Protein AF-A0A453A6F3-F1 (afdb_monomer)

Solvent-accessible surface area (backbone atoms only — not comparable to full-atom values): 16707 Å² total; per-residue (Å²): 119,45,80,56,95,78,87,83,85,77,89,56,83,63,91,81,77,58,88,69,75,58,81,85,90,82,91,75,74,65,61,78,58,48,78,70,46,91,83,62,90,59,66,50,74,50,76,42,84,66,77,88,89,64,82,94,79,81,80,92,82,70,76,96,79,74,80,87,48,68,83,71,55,53,42,74,30,30,36,29,62,48,52,47,68,63,54,39,65,71,40,74,83,52,80,40,59,84,44,37,70,45,82,44,77,47,80,27,62,30,34,59,31,31,34,44,60,43,80,49,101,88,45,53,31,43,35,78,42,76,65,96,78,68,95,62,74,63,48,82,45,80,42,82,44,81,45,58,44,51,39,18,74,55,54,79,70,39,90,26,76,79,70,72,81,90,81,68,59,80,90,48,43,74,59,47,56,35,34,27,65,34,27,35,37,38,36,38,49,82,49,102,89,43,69,52,74,50,74,34,56,55,23,28,37,88,87,78,66,51,69,26,69,14,69,53,24,33,50,53,47,46,67,72,74,45,70,67,46,41,79,48,82,44,80,63,96,61,40,37,35,39,41,38,34,72,58,80,69,88,83,75,83,77,76,81,80,79,78,81,82,80,92,129

Sequence (264 aa):
MYRFSRACVLTSFCESGDSGHTEATFTIPNMKSLSISQVRSLDIILISRGQGGQNLSENCSENHAEYSSPQKLGGQCFWGKIPIDSLGSSLDCVTLSLGRTVELTSEISMNPGFIEPSLLEHDSCLTFCSLKANATGSYKLKASIDVQEAGARDMRLSPYNIYSYDDVPQSLLPKIIRLRTGNVLFNYKYYKNLYKSEVTEDFTCSFCLVPCGSFKGLECHLTSSHDLFRYEFWVSKEYQAVNVSLKIDTRREELPTVAGNDPG

Radius of gyration: 25.08 Å; Cα contacts (8 Å, |Δi|>4): 381; chains: 1; bounding box: 64×72×68 Å

Secondary structure (DSSP, 8-state):
-EE-S---------TT--S-----------HHHHTT-TT---EEEEEE-S-TT----S---S-TTS---GGGG-EEEEEEEEEHHHHHHHHTTS--TTT-EEEEEEEEEEEEEEEEEEEETTEEEEEEE----S----EEEEEEEEEE-TTHHHHHT-TTTT--GGG--TTTHHHHHHHSTT-EEEEEEEETTEEEEEEESTTB-TTT--B-SSHHHHHHHHHHH-TTEEEEEEE-SS-EEEEEEE---TT-------------

pLDDT: mean 70.98, std 17.44, range [30.3, 94.5]

Structure (mmCIF, N/CA/C/O backbone):
data_AF-A0A453A6F3-F1
#
_entry.id   AF-A0A453A6F3-F1
#
loop_
_atom_site.group_PDB
_atom_site.id
_atom_site.type_symbol
_atom_site.label_atom_id
_atom_site.label_alt_id
_atom_site.label_comp_id
_atom_site.label_asym_id
_atom_site.label_entity_id
_atom_site.label_seq_id
_atom_site.pdbx_PDB_ins_code
_atom_site.Cartn_x
_atom_site.Cartn_y
_atom_site.Cartn_z
_atom_site.occupancy
_atom_site.B_iso_or_equiv
_atom_site.auth_seq_id
_atom_site.auth_comp_id
_atom_site.auth_asym_id
_atom_site.auth_atom_id
_atom_site.pdbx_PDB_model_num
ATOM 1 N N . MET A 1 1 ? 8.470 -17.186 -16.906 1.00 76.50 1 MET A N 1
ATOM 2 C CA . MET A 1 1 ? 7.067 -16.729 -16.869 1.00 76.50 1 MET A CA 1
ATOM 3 C C . MET A 1 1 ? 6.863 -15.968 -15.571 1.00 76.50 1 MET A C 1
ATOM 5 O O . MET A 1 1 ? 7.276 -16.467 -14.532 1.00 76.50 1 MET A O 1
ATOM 9 N N . TYR A 1 2 ? 6.283 -14.776 -15.642 1.00 80.56 2 TYR A N 1
ATOM 10 C CA . TYR A 1 2 ? 5.997 -13.901 -14.509 1.00 80.56 2 TYR A CA 1
ATOM 11 C C . TYR A 1 2 ? 4.494 -13.697 -14.399 1.00 80.56 2 TYR A C 1
ATOM 13 O O . TYR A 1 2 ? 3.856 -13.331 -15.382 1.00 80.56 2 TYR A O 1
ATOM 21 N N . ARG A 1 3 ? 3.937 -13.906 -13.209 1.00 80.94 3 ARG A N 1
ATOM 22 C CA . ARG A 1 3 ? 2.544 -13.576 -12.901 1.00 80.94 3 ARG A CA 1
ATOM 23 C C . ARG A 1 3 ? 2.504 -12.179 -12.300 1.00 80.94 3 ARG A C 1
ATOM 25 O O . ARG A 1 3 ? 3.274 -11.901 -11.384 1.00 80.94 3 ARG A O 1
ATOM 32 N N . PHE A 1 4 ? 1.615 -11.320 -12.786 1.00 77.75 4 PHE A N 1
ATOM 33 C CA . PHE A 1 4 ? 1.480 -9.959 -12.271 1.00 77.75 4 PHE A CA 1
ATOM 34 C C . PHE A 1 4 ? 0.049 -9.671 -11.820 1.00 77.75 4 PHE A C 1
ATOM 36 O O . PHE A 1 4 ? -0.918 -10.141 -12.413 1.00 77.75 4 PHE A O 1
ATOM 43 N N . SER A 1 5 ? -0.077 -8.886 -10.751 1.00 72.75 5 SER A N 1
ATOM 44 C CA . SER A 1 5 ? -1.364 -8.442 -10.202 1.00 72.75 5 SER A CA 1
ATOM 45 C C . SER A 1 5 ? -1.672 -6.978 -10.516 1.00 72.75 5 SER A C 1
ATOM 47 O O . SER A 1 5 ? -2.828 -6.567 -10.465 1.00 72.75 5 SER A O 1
ATOM 49 N N . ARG A 1 6 ? -0.644 -6.177 -10.824 1.00 75.62 6 ARG A N 1
ATOM 50 C CA . ARG A 1 6 ? -0.750 -4.745 -11.120 1.00 75.62 6 ARG A CA 1
ATOM 51 C C . ARG A 1 6 ? 0.211 -4.373 -12.241 1.00 75.62 6 ARG A C 1
ATOM 53 O O . ARG A 1 6 ? 1.314 -4.905 -12.307 1.00 75.62 6 ARG A O 1
ATOM 60 N N . ALA A 1 7 ? -0.212 -3.446 -13.091 1.00 79.12 7 ALA A N 1
ATOM 61 C CA . ALA A 1 7 ? 0.601 -2.855 -14.144 1.00 79.12 7 ALA A CA 1
ATOM 62 C C . ALA A 1 7 ? 0.321 -1.349 -14.200 1.00 79.12 7 ALA A C 1
ATOM 64 O O . ALA A 1 7 ? -0.802 -0.916 -13.942 1.00 79.12 7 ALA A O 1
ATOM 65 N N . CYS A 1 8 ? 1.343 -0.563 -14.523 1.00 80.00 8 CYS A N 1
ATOM 66 C CA . CYS A 1 8 ? 1.255 0.883 -14.698 1.00 80.00 8 CYS A CA 1
ATOM 67 C C . CYS A 1 8 ? 2.012 1.261 -15.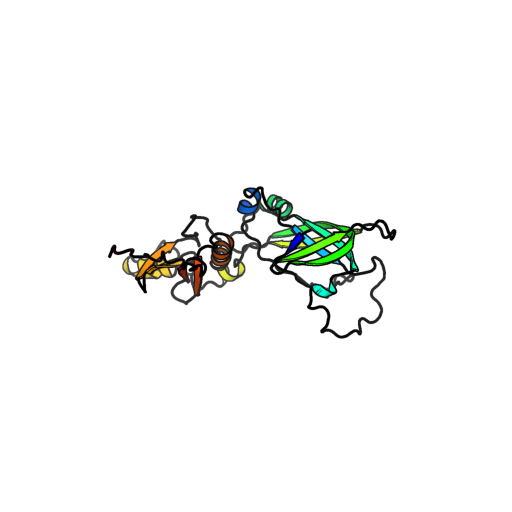976 1.00 80.00 8 CYS A C 1
ATOM 69 O O . CYS A 1 8 ? 3.010 0.619 -16.308 1.00 80.00 8 CYS A O 1
ATOM 71 N N . VAL A 1 9 ? 1.529 2.272 -16.696 1.00 78.94 9 VAL A N 1
ATOM 72 C CA . VAL A 1 9 ? 2.174 2.793 -17.906 1.00 78.94 9 VAL A CA 1
ATOM 73 C C . VAL A 1 9 ? 2.753 4.161 -17.580 1.00 78.94 9 VAL A C 1
ATOM 75 O O . VAL A 1 9 ? 2.013 5.072 -17.213 1.00 78.94 9 VAL A O 1
ATOM 78 N N . LEU A 1 10 ? 4.069 4.301 -17.734 1.00 75.56 10 LEU A N 1
ATOM 79 C CA . LEU A 1 10 ? 4.758 5.582 -17.618 1.00 75.56 10 LEU A CA 1
ATOM 80 C C . LEU A 1 10 ? 4.821 6.224 -19.011 1.00 75.56 10 LEU A C 1
ATOM 82 O O . LEU A 1 10 ? 5.310 5.589 -19.943 1.00 75.56 10 LEU A O 1
ATOM 86 N N . THR A 1 11 ? 4.283 7.436 -19.175 1.00 64.12 11 THR A N 1
ATOM 87 C CA . THR A 1 11 ? 4.087 8.063 -20.501 1.00 64.12 11 THR A CA 1
ATOM 88 C C . THR A 1 11 ? 5.041 9.219 -20.805 1.00 64.12 11 THR A C 1
ATOM 90 O O . THR A 1 11 ? 5.171 9.574 -21.973 1.00 64.12 11 THR A O 1
ATOM 93 N N . SER A 1 12 ? 5.757 9.768 -19.816 1.00 57.94 12 SER A N 1
ATOM 94 C CA . SER A 1 12 ? 6.842 10.731 -20.046 1.00 57.94 12 SER A CA 1
ATOM 95 C C . SER A 1 12 ? 8.196 10.166 -19.607 1.00 57.94 12 SER A C 1
ATOM 97 O O . SER A 1 12 ? 8.341 9.599 -18.523 1.00 57.94 12 SER A O 1
ATOM 99 N N . PHE A 1 13 ? 9.205 10.348 -20.458 1.00 54.03 13 PHE A N 1
ATOM 100 C CA . PHE A 1 13 ? 10.616 10.210 -20.115 1.00 54.03 13 PHE A CA 1
ATOM 101 C C . PHE A 1 13 ? 11.292 11.513 -20.543 1.00 54.03 13 PHE A C 1
ATOM 103 O O . PHE A 1 13 ? 11.328 11.824 -21.731 1.00 54.03 13 PHE A O 1
ATOM 110 N N . CYS A 1 14 ? 11.736 12.320 -19.581 1.00 48.22 14 CYS A N 1
ATOM 111 C CA . CYS A 1 14 ? 12.349 13.616 -19.855 1.00 48.22 14 CYS A CA 1
ATOM 112 C C . CYS A 1 14 ? 13.871 13.488 -19.723 1.00 48.22 14 CYS A C 1
ATOM 114 O O . CYS A 1 14 ? 14.382 13.318 -18.617 1.00 48.22 14 CYS A O 1
ATOM 116 N N . GLU A 1 15 ? 14.605 13.562 -20.836 1.00 45.16 15 GLU A N 1
ATOM 117 C CA . GLU A 1 15 ? 16.079 13.587 -20.820 1.00 45.16 15 GLU A CA 1
ATOM 118 C C . GLU A 1 15 ? 16.637 14.923 -20.297 1.00 45.16 15 GLU A C 1
ATOM 120 O O . GLU A 1 15 ? 17.783 14.983 -19.857 1.00 45.16 15 GLU A O 1
ATOM 125 N N . SER A 1 16 ? 15.834 15.995 -20.295 1.00 45.66 16 SER A N 1
ATOM 126 C CA . SER A 1 16 ? 16.286 17.356 -19.978 1.00 45.66 16 SER A CA 1
ATOM 127 C C . SER A 1 16 ? 16.246 17.727 -18.492 1.00 45.66 16 SER A C 1
ATOM 129 O O . SER A 1 16 ? 16.405 18.898 -18.158 1.00 45.66 16 SER A O 1
ATOM 131 N N . GLY A 1 17 ? 16.036 16.766 -17.586 1.00 43.44 17 GLY A N 1
ATOM 132 C CA . GLY A 1 17 ? 16.015 17.024 -16.139 1.00 43.44 17 GLY A CA 1
ATOM 133 C C . GLY A 1 17 ? 14.876 17.937 -15.667 1.00 43.44 17 GLY A C 1
ATOM 134 O O . GLY A 1 17 ? 14.889 18.360 -14.513 1.00 43.44 17 GLY A O 1
ATOM 135 N N . ASP A 1 18 ? 13.901 18.238 -16.531 1.00 42.84 18 ASP A N 1
ATOM 136 C CA . ASP A 1 18 ? 12.722 19.006 -16.146 1.00 42.84 18 ASP A CA 1
ATOM 137 C C . ASP A 1 18 ? 11.693 18.089 -15.468 1.00 42.84 18 ASP A C 1
ATOM 139 O O . ASP A 1 18 ? 11.440 16.965 -15.911 1.00 42.84 18 ASP A O 1
ATOM 143 N N . SER A 1 19 ? 11.131 18.585 -14.368 1.00 44.25 19 SER A N 1
ATOM 144 C CA . SER A 1 19 ? 10.423 17.870 -13.289 1.00 44.25 19 SER A CA 1
ATOM 145 C C . SER A 1 19 ? 9.048 17.284 -13.649 1.00 44.25 19 SER A C 1
ATOM 147 O O . SER A 1 19 ? 8.196 17.076 -12.784 1.00 44.25 19 SER A O 1
ATOM 149 N N . GLY A 1 20 ? 8.817 16.960 -14.921 1.00 51.81 20 GLY A N 1
ATOM 150 C CA . GLY A 1 20 ? 7.671 16.171 -15.370 1.00 51.81 20 GLY A CA 1
ATOM 151 C C . GLY A 1 20 ? 7.841 14.693 -15.016 1.00 51.81 20 GLY A C 1
ATOM 152 O O . GLY A 1 20 ? 7.883 13.850 -15.913 1.00 51.81 20 GLY A O 1
ATOM 153 N N . HIS A 1 21 ? 8.015 14.372 -13.732 1.00 55.50 21 HIS A N 1
ATOM 154 C CA . HIS A 1 21 ? 8.193 13.003 -13.260 1.00 55.50 21 HIS A CA 1
ATOM 155 C C . HIS A 1 21 ? 6.895 12.218 -13.483 1.00 55.50 21 HIS A C 1
ATOM 157 O O . HIS A 1 21 ? 5.900 12.458 -12.801 1.00 55.50 21 HIS A O 1
ATOM 163 N N . THR A 1 22 ? 6.886 11.265 -14.422 1.00 66.88 22 THR A N 1
ATOM 164 C CA . THR A 1 22 ? 5.871 10.209 -14.354 1.00 66.88 22 THR A CA 1
ATOM 165 C C . THR A 1 22 ? 6.307 9.225 -13.272 1.00 66.88 22 THR A C 1
ATOM 167 O O . THR A 1 22 ? 7.335 8.564 -13.413 1.00 66.88 22 THR A O 1
ATOM 170 N N . GLU A 1 23 ? 5.537 9.131 -12.192 1.00 79.75 23 GLU A N 1
ATOM 171 C CA . GLU A 1 23 ? 5.754 8.176 -11.104 1.00 79.75 23 GLU A CA 1
ATOM 172 C C . GLU A 1 23 ? 4.774 6.997 -11.189 1.00 79.75 23 GLU A C 1
ATOM 174 O O . GLU A 1 23 ? 3.657 7.124 -11.695 1.00 79.75 23 GLU A O 1
ATOM 179 N N . ALA A 1 24 ? 5.188 5.835 -10.680 1.00 84.56 24 ALA A N 1
ATOM 180 C CA . ALA A 1 24 ? 4.307 4.692 -10.466 1.00 84.56 24 ALA A CA 1
ATOM 181 C C . ALA A 1 24 ? 4.347 4.286 -8.995 1.00 84.56 24 ALA A C 1
ATOM 183 O O . ALA A 1 24 ? 5.409 3.990 -8.448 1.00 84.56 24 ALA A O 1
ATOM 184 N N . THR A 1 25 ? 3.169 4.212 -8.380 1.00 85.06 25 THR A N 1
ATOM 185 C CA . THR A 1 25 ? 3.028 3.910 -6.954 1.00 85.06 25 THR A CA 1
ATOM 186 C C . THR A 1 25 ? 2.491 2.500 -6.757 1.00 85.06 25 THR A C 1
ATOM 188 O O . THR A 1 25 ? 1.419 2.143 -7.253 1.00 85.06 25 THR A O 1
ATOM 191 N N . PHE A 1 26 ? 3.219 1.698 -5.981 1.00 85.06 26 PHE A N 1
ATOM 192 C CA . PHE A 1 26 ? 2.838 0.333 -5.636 1.00 85.06 26 PHE A CA 1
ATOM 193 C C . PHE A 1 26 ? 2.715 0.180 -4.122 1.00 85.06 26 PHE A C 1
ATOM 195 O O . PHE A 1 26 ? 3.531 0.689 -3.361 1.00 85.06 26 PHE A O 1
ATOM 202 N N . THR A 1 27 ? 1.703 -0.565 -3.682 1.00 82.69 27 THR A N 1
ATOM 203 C CA . THR A 1 27 ? 1.585 -1.003 -2.289 1.00 82.69 27 THR A CA 1
ATOM 204 C C . THR A 1 27 ? 2.065 -2.440 -2.208 1.00 82.69 27 THR A C 1
ATOM 206 O O . THR A 1 27 ? 1.482 -3.319 -2.845 1.00 82.69 27 THR A O 1
ATOM 209 N N . ILE A 1 28 ? 3.128 -2.664 -1.444 1.00 78.69 28 ILE A N 1
ATOM 210 C CA . ILE A 1 28 ? 3.763 -3.971 -1.292 1.00 78.69 28 ILE A CA 1
ATOM 211 C C . ILE A 1 28 ? 3.419 -4.513 0.105 1.00 78.69 28 ILE A C 1
ATOM 213 O O . ILE A 1 28 ? 3.407 -3.731 1.060 1.00 78.69 28 ILE A O 1
ATOM 217 N N . PRO A 1 29 ? 3.112 -5.818 0.251 1.00 71.88 29 PRO A N 1
ATOM 218 C CA . PRO A 1 29 ? 2.941 -6.446 1.560 1.00 71.88 29 PRO A CA 1
ATOM 219 C C . PRO A 1 29 ? 4.186 -6.290 2.442 1.00 71.88 29 PRO A C 1
ATOM 221 O O . PRO A 1 29 ? 5.264 -5.942 1.963 1.00 71.88 29 PRO A O 1
ATOM 224 N N . ASN A 1 30 ? 4.057 -6.588 3.737 1.00 69.88 30 ASN A N 1
ATOM 225 C CA . ASN A 1 30 ? 5.162 -6.443 4.685 1.00 69.88 30 ASN A CA 1
ATOM 226 C C . ASN A 1 30 ? 6.416 -7.197 4.198 1.00 69.88 30 ASN A C 1
ATOM 228 O O . ASN A 1 30 ? 6.424 -8.427 4.154 1.00 69.88 30 ASN A O 1
ATOM 232 N N . MET A 1 31 ? 7.489 -6.464 3.890 1.00 68.38 31 MET A N 1
ATOM 233 C CA . MET A 1 31 ? 8.720 -7.019 3.316 1.00 68.38 31 MET A CA 1
ATOM 234 C C . MET A 1 31 ? 9.371 -8.082 4.214 1.00 68.38 31 MET A C 1
ATOM 236 O O . MET A 1 31 ? 9.938 -9.045 3.710 1.00 68.38 31 MET A O 1
ATOM 240 N N . LYS A 1 32 ? 9.194 -7.991 5.541 1.00 64.94 32 LYS A N 1
ATOM 241 C CA . LYS A 1 32 ? 9.679 -9.000 6.500 1.00 64.94 32 LYS A CA 1
ATOM 242 C C . LYS A 1 32 ? 8.907 -10.318 6.433 1.00 64.94 32 LYS A C 1
ATOM 244 O O . LYS A 1 32 ? 9.434 -11.353 6.811 1.00 64.94 32 LYS A O 1
ATOM 249 N N . SER A 1 33 ? 7.656 -10.290 5.973 1.00 60.97 33 SER A N 1
ATOM 250 C CA . SER A 1 33 ? 6.875 -11.514 5.740 1.00 60.97 33 SER A CA 1
ATOM 251 C C . SER A 1 33 ? 7.249 -12.199 4.423 1.00 60.97 33 SER A C 1
ATOM 253 O O . SER A 1 33 ? 7.131 -13.419 4.318 1.00 60.97 33 SER A O 1
ATOM 255 N N . LEU A 1 34 ? 7.758 -11.436 3.446 1.00 57.12 34 LEU A N 1
ATOM 256 C CA . LEU A 1 34 ? 8.171 -11.962 2.143 1.00 57.12 34 LEU A CA 1
ATOM 257 C C . LEU A 1 34 ? 9.428 -12.834 2.257 1.00 57.12 34 LEU A C 1
ATOM 259 O O . LEU A 1 34 ? 9.465 -13.909 1.662 1.00 57.12 34 LEU A O 1
ATOM 263 N N . SER A 1 35 ? 10.394 -12.444 3.097 1.00 53.84 35 SER A N 1
ATOM 264 C CA . SER A 1 35 ? 11.625 -13.215 3.337 1.00 53.84 35 SER A CA 1
ATOM 265 C C . SER A 1 35 ? 11.391 -14.570 4.021 1.00 53.84 35 SER A C 1
ATOM 267 O O . SER A 1 35 ? 12.217 -15.473 3.899 1.00 53.84 35 SER A O 1
ATOM 269 N N . ILE A 1 36 ? 10.257 -14.740 4.711 1.00 52.31 36 ILE A N 1
ATOM 270 C CA . ILE A 1 36 ? 9.879 -15.986 5.398 1.00 52.31 36 ILE A CA 1
ATOM 271 C C . ILE A 1 36 ? 9.174 -16.954 4.432 1.00 52.31 36 ILE A C 1
ATOM 273 O O . ILE A 1 36 ? 9.285 -18.173 4.574 1.00 52.31 36 ILE A O 1
ATOM 277 N N . SER A 1 37 ? 8.471 -16.440 3.416 1.00 52.72 37 SER A N 1
ATOM 278 C CA . SER A 1 37 ? 7.803 -17.282 2.424 1.00 52.72 37 SER A CA 1
ATOM 279 C C . SER A 1 37 ? 8.793 -17.713 1.333 1.00 52.72 37 SER A C 1
ATOM 281 O O . SER A 1 37 ? 8.983 -17.042 0.326 1.00 52.72 37 SER A O 1
ATOM 283 N N . GLN A 1 38 ? 9.414 -18.880 1.505 1.00 49.56 38 GLN A N 1
ATOM 284 C CA . GLN A 1 38 ? 10.392 -19.479 0.575 1.00 49.56 38 GLN A CA 1
ATOM 285 C C . GLN A 1 38 ? 9.886 -19.728 -0.867 1.00 49.56 38 GLN A C 1
ATOM 287 O O . GLN A 1 38 ? 10.618 -20.265 -1.694 1.00 49.56 38 GLN A O 1
ATOM 292 N N . VAL A 1 39 ? 8.631 -19.394 -1.180 1.00 49.78 39 VAL A N 1
ATOM 293 C CA . VAL A 1 39 ? 7.913 -19.922 -2.348 1.00 49.78 39 VAL A CA 1
ATOM 294 C C . VAL A 1 39 ? 7.721 -18.881 -3.459 1.00 49.78 39 VAL A C 1
ATOM 296 O O . VAL A 1 39 ? 7.501 -19.275 -4.604 1.00 49.78 39 VAL A O 1
ATOM 299 N N . ARG A 1 40 ? 7.814 -17.565 -3.191 1.00 60.59 40 ARG A N 1
ATOM 300 C CA . ARG A 1 40 ? 7.599 -16.523 -4.221 1.00 60.59 40 ARG A CA 1
ATOM 301 C C . ARG A 1 40 ? 8.423 -15.257 -3.967 1.00 60.59 40 ARG A C 1
ATOM 303 O O . ARG A 1 40 ? 8.084 -14.476 -3.087 1.00 60.59 40 ARG A O 1
ATOM 310 N N . SER A 1 41 ? 9.449 -15.028 -4.788 1.00 71.44 41 SER A N 1
ATOM 311 C CA . SER A 1 41 ? 10.136 -13.730 -4.853 1.00 71.44 41 SER A CA 1
ATOM 312 C C . SER A 1 41 ? 9.257 -12.722 -5.604 1.00 71.44 41 SER A C 1
ATOM 314 O O . SER A 1 41 ? 8.666 -13.056 -6.637 1.00 71.44 41 SER A O 1
ATOM 316 N N . LEU A 1 42 ? 9.124 -11.516 -5.049 1.00 83.69 42 LEU A N 1
ATOM 317 C CA . LEU A 1 42 ? 8.376 -10.412 -5.644 1.00 83.69 42 LEU A CA 1
ATOM 318 C C . LEU A 1 42 ? 9.369 -9.480 -6.353 1.00 83.69 42 LEU A C 1
ATOM 320 O O . LEU A 1 42 ? 10.316 -8.996 -5.737 1.00 83.69 42 LEU A O 1
ATOM 324 N N . ASP A 1 43 ? 9.134 -9.207 -7.634 1.00 87.38 43 ASP A N 1
ATOM 325 C CA . ASP A 1 43 ? 9.971 -8.334 -8.461 1.00 87.38 43 ASP A CA 1
ATOM 326 C C . ASP A 1 43 ? 9.109 -7.208 -9.055 1.00 87.38 43 ASP A C 1
ATOM 328 O O . ASP A 1 43 ? 7.989 -7.452 -9.513 1.00 87.38 43 ASP A O 1
ATOM 332 N N . ILE A 1 44 ? 9.645 -5.987 -9.123 1.00 89.56 44 ILE A N 1
ATOM 333 C CA . ILE A 1 44 ? 9.118 -4.950 -10.023 1.00 89.56 44 ILE A CA 1
ATOM 334 C C . ILE A 1 44 ? 9.809 -5.131 -11.371 1.00 89.56 44 ILE A C 1
ATOM 336 O O . ILE A 1 44 ? 11.038 -5.111 -11.447 1.00 89.56 44 ILE A O 1
ATOM 340 N N . ILE A 1 45 ? 9.031 -5.300 -12.438 1.00 89.75 45 ILE A N 1
ATOM 341 C CA . ILE A 1 45 ? 9.551 -5.485 -13.796 1.00 89.75 45 ILE A CA 1
ATOM 342 C C . ILE A 1 45 ? 9.317 -4.207 -14.591 1.00 89.75 45 ILE A C 1
ATOM 344 O O . ILE A 1 45 ? 8.184 -3.742 -14.707 1.00 89.75 45 ILE A O 1
ATOM 348 N N . LEU A 1 46 ? 10.390 -3.662 -15.158 1.00 89.50 46 LEU A N 1
ATOM 349 C CA . LEU A 1 46 ? 10.334 -2.521 -16.058 1.00 89.50 46 LEU A CA 1
ATOM 350 C C . LEU A 1 46 ? 10.422 -3.031 -17.485 1.00 89.50 46 LEU A C 1
ATOM 352 O O . LEU A 1 46 ? 11.292 -3.840 -17.806 1.00 89.50 46 LEU A O 1
ATOM 356 N N . ILE A 1 47 ? 9.529 -2.539 -18.335 1.00 87.06 47 ILE A N 1
ATOM 357 C CA . ILE A 1 47 ? 9.462 -2.895 -19.748 1.00 87.06 47 ILE A CA 1
ATOM 358 C C . ILE A 1 47 ? 9.486 -1.590 -20.531 1.00 87.06 47 ILE A C 1
ATOM 360 O O . ILE A 1 47 ? 8.618 -0.740 -20.352 1.00 87.06 47 ILE A O 1
ATOM 364 N N . SER A 1 48 ? 10.483 -1.439 -21.395 1.00 84.31 48 SER A N 1
ATOM 365 C CA . SER A 1 48 ? 10.619 -0.308 -22.302 1.00 84.31 48 SER A CA 1
ATOM 366 C C . SER A 1 48 ? 10.425 -0.768 -23.741 1.00 84.31 48 SER A C 1
ATOM 368 O O . SER A 1 48 ? 11.031 -1.742 -24.197 1.00 84.31 48 SER A O 1
ATOM 370 N N . ARG A 1 49 ? 9.568 -0.041 -24.454 1.00 74.50 49 ARG A N 1
ATOM 371 C CA . ARG A 1 49 ? 9.297 -0.198 -25.883 1.00 74.50 49 ARG A CA 1
ATOM 372 C C . ARG A 1 49 ? 9.838 1.023 -26.608 1.00 74.50 49 ARG A C 1
ATOM 374 O O . ARG A 1 49 ? 9.091 1.880 -27.055 1.00 74.50 49 ARG A O 1
ATOM 381 N N . GLY A 1 50 ? 11.157 1.118 -26.645 1.00 61.44 50 GLY A N 1
ATOM 382 C CA . GLY A 1 50 ? 11.875 2.165 -27.353 1.00 61.44 50 GLY A CA 1
ATOM 383 C C . GLY A 1 50 ? 13.127 1.574 -27.978 1.00 61.44 50 GLY A C 1
ATOM 384 O O . GLY A 1 50 ? 13.778 0.709 -27.388 1.00 61.44 50 GLY A O 1
ATOM 385 N N . GLN A 1 51 ? 13.450 2.014 -29.189 1.00 50.09 51 GLN A N 1
ATOM 386 C CA . GLN A 1 51 ? 14.721 1.698 -29.820 1.00 50.09 51 GLN A CA 1
ATOM 387 C C . GLN A 1 51 ? 15.790 2.497 -29.064 1.00 50.09 51 GLN A C 1
ATOM 389 O O . GLN A 1 51 ? 15.811 3.722 -29.135 1.00 50.09 51 GLN A O 1
ATOM 394 N N . GLY A 1 52 ? 16.609 1.825 -28.250 1.00 39.91 52 GLY A N 1
ATOM 395 C CA . GLY A 1 52 ? 17.636 2.502 -27.459 1.00 39.91 52 GLY A CA 1
ATOM 396 C C . GLY A 1 52 ? 18.532 3.369 -28.350 1.00 39.91 52 GLY A C 1
ATOM 397 O O . GLY A 1 52 ? 19.135 2.852 -29.289 1.00 39.91 52 GLY A O 1
ATOM 398 N N . GLY A 1 53 ? 18.613 4.671 -28.050 1.00 42.88 53 GLY A N 1
ATOM 399 C CA . GLY A 1 53 ? 19.601 5.582 -28.637 1.00 42.88 53 GLY A CA 1
ATOM 400 C C . GLY A 1 53 ? 19.154 6.491 -29.789 1.00 42.88 53 GLY A C 1
ATOM 401 O O . GLY A 1 53 ? 20.021 6.917 -30.548 1.00 42.88 53 GLY A O 1
ATOM 402 N N . GLN A 1 54 ? 17.869 6.827 -29.944 1.00 35.16 54 GLN A N 1
ATOM 403 C CA . GLN A 1 54 ? 17.465 7.920 -30.845 1.00 35.16 54 GLN A CA 1
ATOM 404 C C . GLN A 1 54 ? 16.769 9.037 -30.068 1.00 35.16 54 GLN A C 1
ATOM 406 O O . GLN A 1 54 ? 15.804 8.787 -29.348 1.00 35.16 54 GLN A O 1
ATOM 411 N N . ASN A 1 55 ? 17.296 10.256 -30.221 1.00 34.16 55 ASN A N 1
ATOM 412 C CA . ASN A 1 55 ? 16.714 11.490 -29.705 1.00 34.16 55 ASN A CA 1
ATOM 413 C C . ASN A 1 55 ? 15.233 11.540 -30.090 1.00 34.16 55 ASN A C 1
ATOM 415 O O . ASN A 1 55 ? 14.906 11.481 -31.277 1.00 34.16 55 ASN A O 1
ATOM 419 N N . LEU A 1 56 ? 14.350 11.657 -29.099 1.00 41.75 56 LEU A N 1
ATOM 420 C CA . LEU A 1 56 ? 12.910 11.761 -29.312 1.00 41.75 56 LEU A CA 1
ATOM 421 C C . LEU A 1 56 ? 12.562 13.177 -29.796 1.00 41.75 56 LEU A C 1
ATOM 423 O O . LEU A 1 56 ? 11.994 13.996 -29.083 1.00 41.75 56 LEU A O 1
ATOM 427 N N . SER A 1 57 ? 12.947 13.467 -31.030 1.00 37.88 57 SER A N 1
ATOM 428 C CA . SER A 1 57 ? 12.493 14.606 -31.809 1.00 37.88 57 SER A CA 1
ATOM 429 C C . SER A 1 57 ? 11.924 14.034 -33.095 1.00 37.88 57 SER A C 1
ATOM 431 O O . SER A 1 57 ? 12.638 13.968 -34.086 1.00 37.88 57 SER A O 1
ATOM 433 N N . GLU A 1 58 ? 10.679 13.562 -33.044 1.00 36.38 58 GLU A N 1
ATOM 434 C CA . GLU A 1 58 ? 9.677 13.750 -34.102 1.00 36.38 58 GLU A CA 1
ATOM 435 C C . GLU A 1 58 ? 8.411 12.932 -33.795 1.00 36.38 58 GLU A C 1
ATOM 437 O O . GLU A 1 58 ? 8.371 11.712 -33.898 1.00 36.38 58 GLU A O 1
ATOM 442 N N . ASN A 1 59 ? 7.356 13.667 -33.435 1.00 33.72 59 ASN A N 1
ATOM 443 C CA . ASN A 1 59 ? 5.949 13.366 -33.704 1.00 33.72 59 ASN A CA 1
ATOM 444 C C . ASN A 1 59 ? 5.377 12.020 -33.218 1.00 33.72 59 ASN A C 1
ATOM 446 O O . ASN A 1 59 ? 4.963 11.183 -34.017 1.00 33.72 59 ASN A O 1
ATOM 450 N N . CYS A 1 60 ? 5.139 11.897 -31.909 1.00 33.25 60 CYS A N 1
ATOM 451 C CA . CYS A 1 60 ? 4.112 10.984 -31.389 1.00 33.25 60 CYS A CA 1
ATOM 452 C C . CYS A 1 60 ? 2.709 11.583 -31.600 1.00 33.25 60 CYS A C 1
ATOM 454 O O . CYS A 1 60 ? 2.045 12.010 -30.660 1.00 33.25 60 CYS A O 1
ATOM 456 N N . SER A 1 61 ? 2.266 11.638 -32.855 1.00 39.75 61 SER A N 1
ATOM 457 C CA . SER A 1 61 ? 0.874 11.906 -33.228 1.00 39.75 61 SER A CA 1
ATOM 458 C C . SER A 1 61 ? 0.197 10.588 -33.613 1.00 39.75 61 SER A C 1
ATOM 460 O O . SER A 1 61 ? -0.215 10.406 -34.755 1.00 39.75 61 SER A O 1
ATOM 462 N N . GLU A 1 62 ? 0.070 9.656 -32.669 1.00 35.44 62 GLU A N 1
ATOM 463 C CA . GLU A 1 62 ? -0.811 8.496 -32.834 1.00 35.44 62 GLU A CA 1
ATOM 464 C C . GLU A 1 62 ? -1.681 8.310 -31.585 1.00 35.44 62 GLU A C 1
ATOM 466 O O . GLU A 1 62 ? -1.238 7.890 -30.521 1.00 35.44 62 GLU A O 1
ATOM 471 N N . ASN A 1 63 ? -2.936 8.729 -31.753 1.00 30.30 63 ASN A N 1
ATOM 472 C CA . ASN A 1 63 ? -4.140 8.533 -30.943 1.00 30.30 63 ASN A CA 1
ATOM 473 C C . ASN A 1 63 ? -3.983 7.852 -29.563 1.00 30.30 63 ASN A C 1
ATOM 475 O O . ASN A 1 63 ? -3.883 6.634 -29.412 1.00 30.30 63 ASN A O 1
ATOM 479 N N . HIS A 1 64 ? -4.136 8.695 -28.541 1.00 40.56 64 HIS A N 1
ATOM 480 C CA . HIS A 1 64 ? -4.010 8.491 -27.093 1.00 40.56 64 HIS A CA 1
ATOM 481 C C . HIS A 1 64 ? -4.918 7.441 -26.406 1.00 40.56 64 HIS A C 1
ATOM 483 O O . HIS A 1 64 ? -4.962 7.403 -25.177 1.00 40.56 64 HIS A O 1
ATOM 489 N N . ALA A 1 65 ? -5.641 6.582 -27.127 1.00 34.59 65 ALA A N 1
ATOM 490 C CA . ALA A 1 65 ? -6.638 5.683 -26.523 1.00 34.59 65 ALA A CA 1
ATOM 491 C C . ALA A 1 65 ? -6.298 4.183 -26.605 1.00 34.59 65 ALA A C 1
ATOM 493 O O . ALA A 1 65 ? -7.010 3.360 -26.032 1.00 34.59 65 ALA A O 1
ATOM 494 N N . GLU A 1 66 ? -5.227 3.798 -27.304 1.00 36.94 66 GLU A N 1
ATOM 495 C CA . GLU A 1 66 ? -5.076 2.411 -27.753 1.00 36.94 66 GLU A CA 1
ATOM 496 C C . GLU A 1 66 ? -4.099 1.521 -26.970 1.00 36.94 66 GLU A C 1
ATOM 498 O O . GLU A 1 66 ? -4.103 0.310 -27.202 1.00 36.94 66 GLU A O 1
ATOM 503 N N . TYR A 1 67 ? -3.317 2.054 -26.026 1.00 43.72 67 TYR A N 1
ATOM 504 C CA . TYR A 1 67 ? -2.285 1.296 -25.290 1.00 43.72 67 TYR A CA 1
ATOM 505 C C . TYR A 1 67 ? -2.730 0.729 -23.930 1.00 43.72 67 TYR A C 1
ATOM 507 O O . TYR A 1 67 ? -1.938 0.116 -23.219 1.00 43.72 67 TYR A O 1
ATOM 515 N N . SER A 1 68 ? -4.007 0.860 -23.576 1.00 42.34 68 SER A N 1
ATOM 516 C CA . SER A 1 68 ? -4.545 0.489 -22.257 1.00 42.34 68 SER A CA 1
ATOM 517 C C . SER A 1 68 ? -4.695 -1.022 -22.021 1.00 42.34 68 SER A C 1
ATOM 519 O O . SER A 1 68 ? -5.136 -1.423 -20.946 1.00 42.34 68 SER A O 1
ATOM 521 N N . SER A 1 69 ? -4.383 -1.875 -23.007 1.00 48.38 69 SER A N 1
ATOM 522 C CA . SER A 1 69 ? -4.594 -3.326 -22.912 1.00 48.38 69 SER A CA 1
ATOM 523 C C . SER A 1 69 ? -3.271 -4.107 -22.900 1.00 48.38 69 SER A C 1
ATOM 525 O O . SER A 1 69 ? -2.459 -3.966 -23.820 1.00 48.38 69 SER A O 1
ATOM 527 N N . PRO A 1 70 ? -3.049 -5.002 -21.915 1.00 50.16 70 PRO A N 1
ATOM 528 C CA . PRO A 1 70 ? -1.857 -5.848 -21.874 1.00 50.16 70 PRO A CA 1
ATOM 529 C C . PRO A 1 70 ? -1.771 -6.833 -23.053 1.00 50.16 70 PRO A C 1
ATOM 531 O O . PRO A 1 70 ? -0.712 -7.384 -23.323 1.00 50.16 70 PRO A O 1
ATOM 534 N N . GLN A 1 71 ? -2.856 -7.017 -23.809 1.00 48.53 71 GLN A N 1
ATOM 535 C CA . GLN A 1 71 ? -2.881 -7.816 -25.037 1.00 48.53 71 GLN A CA 1
ATOM 536 C C . GLN A 1 71 ? -2.022 -7.212 -26.162 1.00 48.53 71 GLN A C 1
ATOM 538 O O . GLN A 1 71 ? -1.509 -7.950 -26.997 1.00 48.53 71 GLN A O 1
ATOM 543 N N . LYS A 1 72 ? -1.777 -5.893 -26.152 1.00 56.19 72 LYS A N 1
ATOM 544 C CA . LYS A 1 72 ? -0.865 -5.231 -27.099 1.00 56.19 72 LYS A CA 1
ATOM 545 C C . LYS A 1 72 ? 0.599 -5.239 -26.639 1.00 56.19 72 LYS A C 1
ATOM 547 O O . LYS A 1 72 ? 1.436 -4.661 -27.330 1.00 56.19 72 LYS A O 1
ATOM 552 N N . LEU A 1 73 ? 0.936 -5.891 -25.511 1.00 61.84 73 LEU A N 1
ATOM 553 C CA . LEU A 1 73 ? 2.305 -5.975 -24.968 1.00 61.84 73 LEU A CA 1
ATOM 554 C C . LEU A 1 73 ? 3.231 -6.946 -25.716 1.00 61.84 73 LEU A C 1
ATOM 556 O O . LEU A 1 73 ? 4.419 -6.937 -25.420 1.00 61.84 73 LEU A O 1
ATOM 560 N N . GLY A 1 74 ? 2.774 -7.685 -26.730 1.00 69.62 74 GLY A N 1
ATOM 561 C CA . GLY A 1 74 ? 3.654 -8.536 -27.546 1.00 69.62 74 GLY A CA 1
ATOM 562 C C . GLY A 1 74 ? 4.672 -7.749 -28.386 1.00 69.62 74 GLY A C 1
ATOM 563 O O . GLY A 1 74 ? 4.295 -6.753 -29.001 1.00 69.62 74 GLY A O 1
ATOM 564 N N . GLY A 1 75 ? 5.946 -8.159 -28.416 1.00 79.00 75 GLY A N 1
ATOM 565 C CA . GLY A 1 75 ? 6.958 -7.556 -29.300 1.00 79.00 75 GLY A CA 1
ATOM 566 C C . GLY A 1 75 ? 8.372 -7.444 -28.723 1.00 79.00 75 GLY A C 1
ATOM 567 O O . GLY A 1 75 ? 8.651 -7.890 -27.612 1.00 79.00 75 GLY A O 1
ATOM 568 N N . GLN A 1 76 ? 9.276 -6.823 -29.491 1.00 82.62 76 GLN A N 1
ATOM 569 C CA . GLN A 1 76 ? 10.627 -6.486 -29.027 1.00 82.62 76 GLN A CA 1
ATOM 570 C C . GLN A 1 76 ? 10.568 -5.435 -27.912 1.00 82.62 76 GLN A C 1
ATOM 572 O O . GLN A 1 76 ? 9.801 -4.474 -27.983 1.00 82.62 76 GLN A O 1
ATOM 577 N N . CYS A 1 77 ? 11.388 -5.614 -26.882 1.00 83.06 77 CYS A N 1
ATOM 578 C CA . CYS A 1 77 ? 11.464 -4.711 -25.743 1.00 83.06 77 CYS A CA 1
ATOM 579 C C . CYS A 1 77 ? 12.847 -4.743 -25.090 1.00 83.06 77 CYS A C 1
ATOM 581 O O . CYS A 1 77 ? 13.599 -5.707 -25.237 1.00 83.06 77 CYS A O 1
ATOM 583 N N . PHE A 1 78 ? 13.126 -3.737 -24.270 1.00 86.06 78 PHE A N 1
ATOM 584 C CA . PHE A 1 78 ? 14.106 -3.853 -23.198 1.00 86.06 78 PHE A CA 1
ATOM 585 C C . PHE A 1 78 ? 13.387 -4.112 -21.889 1.00 86.06 78 PHE A C 1
ATOM 587 O O . PHE A 1 78 ? 12.347 -3.511 -21.624 1.00 86.06 78 PHE A O 1
ATOM 594 N N . TRP A 1 79 ? 13.946 -4.972 -21.049 1.00 88.12 79 TRP A N 1
ATOM 595 C CA . TRP A 1 79 ? 13.365 -5.235 -19.745 1.00 88.12 79 TRP A CA 1
ATOM 596 C C . TRP A 1 79 ? 14.425 -5.435 -18.671 1.00 88.12 79 TRP A C 1
ATOM 598 O O . TRP A 1 79 ? 15.539 -5.895 -18.926 1.00 88.12 79 TRP A O 1
ATOM 608 N N . GLY A 1 80 ? 14.061 -5.065 -17.454 1.00 90.12 80 GLY A N 1
ATOM 609 C CA . GLY A 1 80 ? 14.894 -5.188 -16.270 1.00 90.12 80 GLY A CA 1
ATOM 610 C C . GLY A 1 80 ? 14.021 -5.415 -15.047 1.00 90.12 80 GLY A C 1
ATOM 611 O O . GLY A 1 80 ? 12.797 -5.279 -15.109 1.00 90.12 80 GLY A O 1
ATOM 612 N N . LYS A 1 81 ? 14.648 -5.784 -13.931 1.00 91.00 81 LYS A N 1
ATOM 613 C CA . LYS A 1 81 ? 13.938 -6.073 -12.686 1.00 91.00 81 LYS A CA 1
ATOM 614 C C . LYS A 1 81 ? 14.564 -5.375 -11.489 1.00 91.00 81 LYS A C 1
ATOM 616 O O . LYS A 1 81 ? 15.784 -5.229 -11.433 1.00 91.00 81 LYS A O 1
ATOM 621 N N . ILE A 1 82 ? 13.717 -5.019 -10.530 1.00 90.50 82 ILE A N 1
ATOM 622 C CA . ILE A 1 82 ? 14.092 -4.570 -9.192 1.00 90.50 82 ILE A CA 1
ATOM 623 C C . ILE A 1 82 ? 13.554 -5.612 -8.204 1.00 90.50 82 ILE A C 1
ATOM 625 O O . ILE A 1 82 ? 12.338 -5.663 -7.984 1.00 90.50 82 ILE A O 1
ATOM 629 N N . PRO A 1 83 ? 14.425 -6.451 -7.622 1.00 88.06 83 PRO A N 1
ATOM 630 C CA . PRO A 1 83 ? 14.008 -7.398 -6.598 1.00 88.06 83 PRO A CA 1
ATOM 631 C C . PRO A 1 83 ? 13.585 -6.677 -5.321 1.00 88.06 83 PRO A C 1
ATOM 633 O O . PRO A 1 83 ? 14.337 -5.861 -4.781 1.00 88.06 83 PRO A O 1
ATOM 636 N N . ILE A 1 84 ? 12.396 -7.000 -4.811 1.00 85.19 84 ILE A N 1
ATOM 637 C CA . ILE A 1 84 ? 11.876 -6.397 -3.575 1.00 85.19 84 ILE A CA 1
ATOM 638 C C . ILE A 1 84 ? 12.716 -6.803 -2.366 1.00 85.19 84 ILE A C 1
ATOM 640 O O . ILE A 1 84 ? 12.928 -5.984 -1.475 1.00 85.19 84 ILE A O 1
ATOM 644 N N . ASP A 1 85 ? 13.272 -8.014 -2.369 1.00 81.44 85 ASP A N 1
ATOM 645 C CA . ASP A 1 85 ? 14.159 -8.488 -1.303 1.00 81.44 85 ASP A CA 1
ATOM 646 C C . ASP A 1 85 ? 15.406 -7.593 -1.171 1.00 81.44 85 ASP A C 1
ATOM 648 O O . ASP A 1 85 ? 15.826 -7.261 -0.064 1.00 81.44 85 ASP A O 1
ATOM 652 N N . SER A 1 86 ? 15.952 -7.116 -2.299 1.00 81.12 86 SER A N 1
ATOM 653 C CA . SER A 1 86 ? 17.091 -6.189 -2.310 1.00 81.12 86 SER A CA 1
ATOM 654 C C . SER A 1 86 ? 16.729 -4.814 -1.746 1.00 81.12 86 SER A C 1
ATOM 656 O O . SER A 1 86 ? 17.524 -4.237 -1.006 1.00 81.12 86 SER A O 1
ATOM 658 N N . LEU A 1 87 ? 15.527 -4.307 -2.046 1.00 81.50 87 LEU A N 1
ATOM 659 C CA . LEU A 1 87 ? 15.018 -3.084 -1.415 1.00 81.50 87 LEU A CA 1
ATOM 660 C C . LEU A 1 87 ? 14.814 -3.289 0.093 1.00 81.50 87 LEU A C 1
ATOM 662 O O . LEU A 1 87 ? 15.110 -2.392 0.877 1.00 81.50 87 LEU A O 1
ATOM 666 N N . GLY A 1 88 ? 14.355 -4.476 0.502 1.00 76.69 88 GLY A N 1
ATOM 667 C CA . GLY A 1 88 ? 14.098 -4.825 1.900 1.00 76.69 88 GLY A CA 1
ATOM 668 C C . GLY A 1 88 ? 15.357 -4.738 2.744 1.00 76.69 88 GLY A C 1
ATOM 669 O O . GLY A 1 88 ? 15.363 -4.046 3.756 1.00 76.69 88 GLY A O 1
ATOM 670 N N . SER A 1 89 ? 16.456 -5.320 2.264 1.00 76.38 89 SER A N 1
ATOM 671 C CA . SER A 1 89 ? 17.750 -5.236 2.949 1.00 76.38 89 SER A CA 1
ATOM 672 C C . SER A 1 89 ? 18.258 -3.799 3.109 1.00 76.38 89 SER A C 1
ATOM 674 O O . SER A 1 89 ? 18.879 -3.479 4.119 1.00 76.38 89 SER A O 1
ATOM 676 N N . SER A 1 90 ? 17.993 -2.907 2.145 1.00 78.31 90 SER A N 1
ATOM 677 C CA . SER A 1 90 ? 18.336 -1.480 2.280 1.00 78.31 90 SER A CA 1
ATOM 678 C C . SER A 1 90 ? 17.471 -0.755 3.318 1.00 78.31 90 SER A C 1
ATOM 680 O O . SER A 1 90 ? 17.922 0.215 3.924 1.00 78.31 90 SER A O 1
ATOM 682 N N . LEU A 1 91 ? 16.245 -1.231 3.540 1.00 76.56 91 LEU A N 1
ATOM 683 C CA . LEU A 1 91 ? 15.275 -0.649 4.468 1.00 76.56 91 LEU A CA 1
ATOM 684 C C . LEU A 1 91 ? 15.334 -1.251 5.873 1.00 76.56 91 LEU A C 1
ATOM 686 O O . LEU A 1 91 ? 14.835 -0.627 6.802 1.00 76.56 91 LEU A O 1
ATOM 690 N N . ASP A 1 92 ? 15.965 -2.411 6.070 1.00 68.31 92 ASP A N 1
ATOM 691 C CA . ASP A 1 92 ? 16.070 -3.061 7.386 1.00 68.31 92 ASP A CA 1
ATOM 692 C C . ASP A 1 92 ? 16.759 -2.179 8.446 1.00 68.31 92 ASP A C 1
ATOM 694 O O . ASP A 1 92 ? 16.509 -2.330 9.642 1.00 68.31 92 ASP A O 1
ATOM 698 N N . CYS A 1 93 ? 17.584 -1.219 8.015 1.00 57.62 93 CYS A N 1
ATOM 699 C CA . CYS A 1 93 ? 18.243 -0.238 8.883 1.00 57.62 93 CYS A CA 1
ATOM 700 C C . CYS A 1 93 ? 17.386 1.020 9.155 1.00 57.62 93 CYS A C 1
ATOM 702 O O . CYS A 1 93 ? 17.753 1.856 9.981 1.00 57.62 93 CYS A O 1
ATOM 704 N N . VAL A 1 94 ? 16.247 1.186 8.471 1.00 65.31 94 VAL A N 1
ATOM 705 C CA . VAL A 1 94 ? 15.441 2.409 8.522 1.00 65.31 94 VAL A CA 1
ATOM 706 C C . VAL A 1 94 ? 14.030 2.135 9.019 1.00 65.31 94 VAL A C 1
ATOM 708 O O . VAL A 1 94 ? 13.235 1.420 8.415 1.00 65.31 94 VAL A O 1
ATOM 711 N N . THR A 1 95 ? 13.670 2.794 10.114 1.00 66.19 95 THR A N 1
ATOM 712 C CA . THR A 1 95 ? 12.295 2.787 10.599 1.00 66.19 95 THR A CA 1
ATOM 713 C C . THR A 1 95 ? 11.431 3.704 9.729 1.00 66.19 95 THR A C 1
ATOM 715 O O . THR A 1 95 ? 11.551 4.928 9.805 1.00 66.19 95 THR A O 1
ATOM 718 N N . LEU A 1 96 ? 10.545 3.108 8.924 1.00 69.38 96 LEU A N 1
ATOM 719 C CA . LEU A 1 96 ? 9.557 3.822 8.097 1.00 69.38 96 LEU A CA 1
ATOM 720 C C . LEU A 1 96 ? 8.366 4.374 8.897 1.00 69.38 96 LEU A C 1
ATOM 722 O O . LEU A 1 96 ? 7.569 5.144 8.354 1.00 69.38 96 LEU A O 1
ATOM 726 N N . SER A 1 97 ? 8.254 4.009 10.178 1.00 62.38 97 SER A N 1
ATOM 727 C CA . SER A 1 97 ? 7.177 4.491 11.037 1.00 62.38 97 SER A CA 1
ATOM 728 C C . SER A 1 97 ? 7.182 6.019 11.151 1.00 62.38 97 SER A C 1
ATOM 730 O O . SER A 1 97 ? 8.222 6.676 11.041 1.00 62.38 97 SER A O 1
ATOM 732 N N . LEU A 1 98 ? 5.994 6.593 11.379 1.00 59.28 98 LEU A N 1
ATOM 733 C CA . LEU A 1 98 ? 5.767 8.030 11.618 1.00 59.28 98 LEU A CA 1
ATOM 734 C C . LEU A 1 98 ? 5.861 8.952 10.386 1.00 59.28 98 LEU A C 1
ATOM 736 O O . LEU A 1 98 ? 6.171 10.141 10.517 1.00 59.28 98 LEU A O 1
ATOM 740 N N . GLY A 1 99 ? 5.578 8.461 9.179 1.00 63.50 99 GLY A N 1
ATOM 741 C CA . GLY A 1 99 ? 5.494 9.353 8.011 1.00 63.50 99 GLY A CA 1
ATOM 742 C C . GLY A 1 99 ? 6.806 9.573 7.278 1.00 63.50 99 GLY A C 1
ATOM 743 O O . GLY A 1 99 ? 6.846 10.420 6.388 1.00 63.50 99 GLY A O 1
ATOM 744 N N . ARG A 1 100 ? 7.875 8.853 7.629 1.00 71.94 100 ARG A N 1
ATOM 745 C CA . ARG A 1 100 ? 9.178 9.018 6.980 1.00 71.94 100 ARG A CA 1
ATOM 746 C C . ARG A 1 100 ? 9.150 8.431 5.572 1.00 71.94 100 ARG A C 1
ATOM 748 O O . ARG A 1 100 ? 8.716 7.300 5.378 1.00 71.94 100 ARG A O 1
ATOM 755 N N . THR A 1 101 ? 9.627 9.218 4.616 1.00 80.56 101 THR A N 1
ATOM 756 C CA . THR A 1 101 ? 9.939 8.752 3.266 1.00 80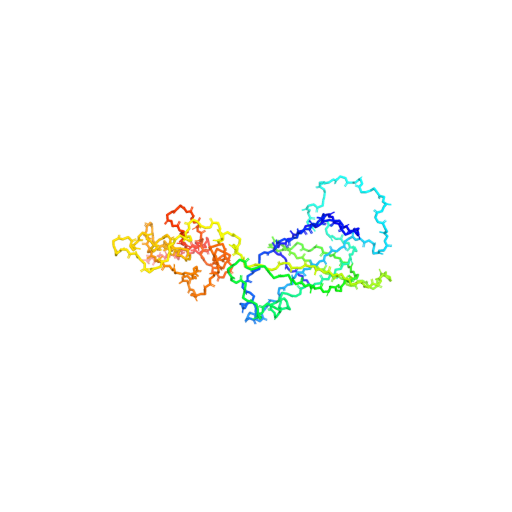.56 101 THR A CA 1
ATOM 757 C C . THR A 1 101 ? 11.439 8.529 3.183 1.00 80.56 101 THR A C 1
ATOM 759 O O . THR A 1 101 ? 12.215 9.362 3.654 1.00 80.56 101 THR A O 1
ATOM 762 N N . VAL A 1 102 ? 11.835 7.402 2.612 1.00 85.00 102 VAL A N 1
ATOM 763 C CA . VAL A 1 102 ? 13.225 7.054 2.339 1.00 85.00 102 VAL A CA 1
ATOM 764 C C . VAL A 1 102 ? 13.397 7.028 0.836 1.00 85.00 102 VAL A C 1
ATOM 766 O O . VAL A 1 102 ? 12.736 6.243 0.162 1.00 85.00 102 VAL A O 1
ATOM 769 N N . GLU A 1 103 ? 14.284 7.873 0.332 1.00 88.69 103 GLU A N 1
ATOM 770 C CA . GLU A 1 103 ? 14.675 7.849 -1.070 1.00 88.69 103 GLU A CA 1
ATOM 771 C C . GLU A 1 103 ? 15.787 6.811 -1.257 1.00 88.69 103 G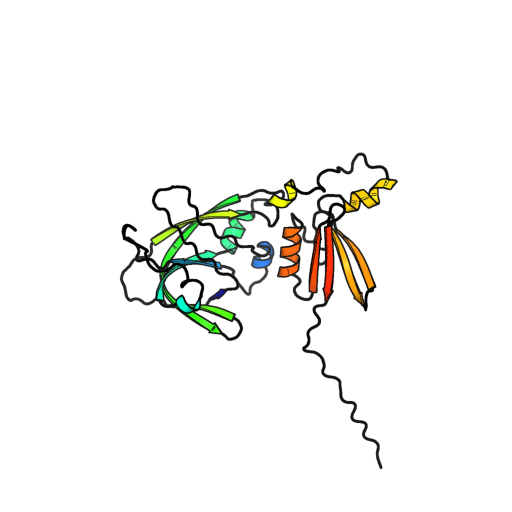LU A C 1
ATOM 773 O O . GLU A 1 103 ? 16.817 6.823 -0.576 1.00 88.69 103 GLU A O 1
ATOM 778 N N . LEU A 1 104 ? 15.563 5.884 -2.178 1.00 88.50 104 LEU A N 1
ATOM 779 C CA . LEU A 1 104 ? 16.509 4.870 -2.603 1.00 88.50 104 LEU A CA 1
ATOM 780 C C . LEU A 1 104 ? 16.825 5.071 -4.078 1.00 88.50 104 LEU A C 1
ATOM 782 O O . LEU A 1 104 ? 16.039 5.590 -4.862 1.00 88.50 104 LEU A O 1
ATOM 786 N N . THR A 1 105 ? 17.993 4.597 -4.479 1.00 88.50 105 THR A N 1
ATOM 787 C CA . THR A 1 105 ? 18.393 4.565 -5.879 1.00 88.50 105 THR A CA 1
ATOM 788 C C . THR A 1 105 ? 18.706 3.130 -6.264 1.00 88.50 105 THR A C 1
ATOM 790 O O . THR A 1 105 ? 19.482 2.465 -5.581 1.00 88.50 105 THR A O 1
ATOM 793 N N . SER A 1 106 ? 18.149 2.666 -7.381 1.00 88.38 106 SER A N 1
ATOM 794 C CA . SER A 1 106 ? 18.455 1.351 -7.944 1.00 88.38 106 SER A CA 1
ATOM 795 C C . SER A 1 106 ? 19.025 1.483 -9.353 1.00 88.38 106 SER A C 1
ATOM 797 O O . SER A 1 106 ? 18.501 2.236 -10.174 1.00 88.38 106 SER A O 1
ATOM 799 N N . GLU A 1 107 ? 20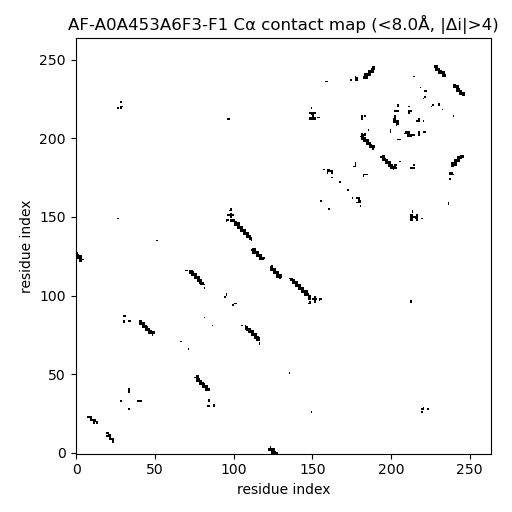.103 0.752 -9.639 1.00 91.31 107 GLU A N 1
ATOM 800 C CA . GLU A 1 107 ? 20.630 0.605 -10.995 1.00 91.31 107 GLU A CA 1
ATOM 801 C C . GLU A 1 107 ? 20.115 -0.699 -11.611 1.00 91.31 107 GLU A C 1
ATOM 803 O O . GLU A 1 107 ? 20.396 -1.800 -11.137 1.00 91.31 107 GLU A O 1
ATOM 808 N N . ILE A 1 108 ? 19.374 -0.571 -12.705 1.00 90.94 108 ILE A N 1
ATOM 809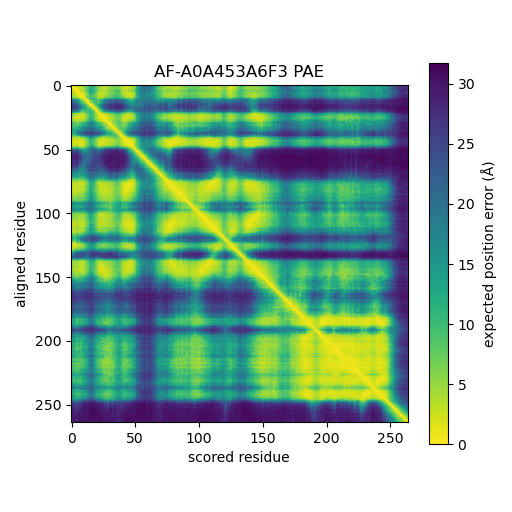 C CA . ILE A 1 108 ? 18.656 -1.653 -13.363 1.00 90.94 108 ILE A CA 1
ATOM 810 C C . ILE A 1 108 ? 19.351 -1.941 -14.685 1.00 90.94 108 ILE A C 1
ATOM 812 O O . ILE A 1 108 ? 19.553 -1.051 -15.510 1.00 90.94 108 ILE A O 1
ATOM 816 N N . SER A 1 109 ? 19.712 -3.201 -14.907 1.00 91.44 109 SER A N 1
ATOM 817 C CA . SER A 1 109 ? 20.258 -3.622 -16.200 1.00 91.44 109 SER A CA 1
ATOM 818 C C . SER A 1 109 ? 19.103 -3.962 -17.134 1.00 91.44 109 SER A C 1
ATOM 820 O O . SER A 1 109 ? 18.388 -4.938 -16.906 1.00 91.44 109 SER A O 1
ATOM 822 N N . MET A 1 110 ? 18.916 -3.137 -18.159 1.00 89.75 110 MET A N 1
ATOM 823 C CA . MET A 1 110 ? 17.876 -3.282 -19.168 1.00 89.75 110 MET A CA 1
ATOM 824 C C . MET A 1 110 ? 18.409 -4.148 -20.306 1.00 89.75 110 MET A C 1
ATOM 826 O O . MET A 1 110 ? 19.325 -3.755 -21.030 1.00 89.75 110 MET A O 1
ATOM 830 N N . ASN A 1 111 ? 17.852 -5.347 -20.445 1.00 87.62 111 ASN A N 1
ATOM 831 C CA . ASN A 1 111 ? 18.292 -6.347 -21.409 1.00 87.62 111 ASN A CA 1
ATOM 832 C C . ASN A 1 111 ? 17.330 -6.413 -22.596 1.00 87.62 111 ASN A C 1
ATOM 834 O O . ASN A 1 111 ? 16.114 -6.357 -22.385 1.00 87.62 111 ASN A O 1
ATOM 838 N N . PRO A 1 112 ? 17.839 -6.569 -23.829 1.00 86.19 112 PRO A N 1
ATOM 839 C CA . PRO A 1 112 ? 16.987 -6.804 -24.984 1.00 86.19 112 PRO A CA 1
ATOM 840 C C . PRO A 1 112 ? 16.239 -8.132 -24.822 1.00 86.19 112 PRO A C 1
ATOM 842 O O . PRO A 1 112 ? 16.773 -9.127 -24.324 1.00 86.19 112 PRO A O 1
ATOM 845 N N . GLY A 1 113 ? 14.987 -8.156 -25.252 1.00 83.12 113 GLY A N 1
ATOM 846 C CA . GLY A 1 113 ? 14.150 -9.339 -25.202 1.00 83.12 113 GLY A CA 1
ATOM 847 C C . GLY A 1 113 ? 12.915 -9.203 -26.074 1.00 83.12 113 GLY A C 1
ATOM 848 O O . GLY A 1 113 ? 12.656 -8.170 -26.688 1.00 83.12 113 GLY A O 1
ATOM 849 N N . PHE A 1 114 ? 12.151 -10.281 -26.118 1.00 82.31 114 PHE A N 1
ATOM 850 C CA . PHE A 1 114 ? 10.847 -10.325 -26.747 1.00 82.31 114 PHE A CA 1
ATOM 851 C C . PHE A 1 114 ? 9.825 -10.731 -25.698 1.00 82.31 114 PHE A C 1
ATOM 853 O O . PHE A 1 114 ? 9.999 -11.747 -25.025 1.00 82.31 114 PHE A O 1
ATOM 860 N N . ILE A 1 115 ? 8.792 -9.920 -25.531 1.00 82.31 115 ILE A N 1
ATOM 861 C CA . ILE A 1 115 ? 7.719 -10.170 -24.578 1.00 82.31 115 ILE A CA 1
ATOM 862 C C . ILE A 1 115 ? 6.535 -10.805 -25.301 1.00 82.31 115 ILE A C 1
ATOM 864 O O . ILE A 1 115 ? 6.128 -10.361 -26.374 1.00 82.31 115 ILE A O 1
ATOM 868 N N . GLU A 1 116 ? 5.982 -11.845 -24.693 1.00 78.62 116 GLU A N 1
ATOM 869 C CA . GLU A 1 116 ? 4.785 -12.533 -25.154 1.00 78.62 116 GLU A CA 1
ATOM 870 C C . GLU A 1 116 ? 3.763 -12.549 -24.004 1.00 78.62 116 GLU A C 1
ATOM 872 O O . GLU A 1 116 ? 4.020 -13.158 -22.955 1.00 78.62 116 GLU A O 1
ATOM 877 N N . PRO A 1 117 ? 2.634 -11.824 -24.132 1.00 69.75 117 PRO A N 1
ATOM 878 C CA . PRO A 1 117 ? 1.573 -11.871 -23.141 1.00 69.75 117 PRO A CA 1
ATOM 879 C C . PRO A 1 117 ? 0.838 -13.208 -23.257 1.00 69.75 117 PRO A C 1
ATOM 881 O O . PRO A 1 117 ? 0.278 -13.534 -24.300 1.00 69.75 117 PRO A O 1
ATOM 884 N N . SER A 1 118 ? 0.807 -13.974 -22.170 1.00 66.06 118 SER A N 1
ATOM 885 C CA . SER A 1 118 ? 0.011 -15.198 -22.074 1.00 66.06 118 SER A CA 1
ATOM 886 C C . SER A 1 118 ? -1.163 -14.937 -21.136 1.00 66.06 118 SER A C 1
ATOM 888 O O . SER A 1 118 ? -0.954 -14.717 -19.940 1.00 66.06 118 SER A O 1
ATOM 890 N N . LEU A 1 119 ? -2.390 -14.951 -21.661 1.00 56.53 119 LEU A N 1
ATOM 891 C CA . LEU A 1 119 ? -3.594 -14.920 -20.833 1.00 56.53 119 LEU A CA 1
ATOM 892 C C . LEU A 1 119 ? -3.941 -16.364 -20.453 1.00 56.53 119 LEU A C 1
ATOM 894 O O . LEU A 1 119 ? -4.434 -17.122 -21.284 1.00 56.53 119 LEU A O 1
ATOM 898 N N . LEU A 1 120 ? -3.663 -16.761 -19.213 1.00 50.19 120 LEU A N 1
ATOM 899 C CA . LEU A 1 120 ? -4.332 -17.925 -18.632 1.00 50.19 120 LEU A CA 1
ATOM 900 C C . LEU A 1 120 ? -5.688 -17.436 -18.117 1.00 50.19 120 LEU A C 1
ATOM 902 O O . LEU A 1 120 ? -5.767 -16.317 -17.619 1.00 50.19 120 LEU A O 1
ATOM 906 N N . GLU A 1 121 ? -6.741 -18.250 -18.232 1.00 48.19 121 GLU A N 1
ATOM 907 C CA . GLU A 1 121 ? -8.150 -17.860 -18.001 1.00 48.19 121 GLU A CA 1
ATOM 908 C C . GLU A 1 121 ? -8.427 -17.101 -16.684 1.00 48.19 121 GLU A C 1
ATOM 910 O O . GLU A 1 121 ? -9.457 -16.446 -16.564 1.00 48.19 121 GLU A O 1
ATOM 915 N N . HIS A 1 122 ? -7.514 -17.160 -15.707 1.00 50.72 122 HIS A N 1
ATOM 916 C CA . HIS A 1 122 ? -7.637 -16.509 -14.403 1.00 50.72 122 HIS A CA 1
ATOM 917 C C . HIS A 1 122 ? -6.378 -15.740 -13.955 1.00 50.72 122 HIS A C 1
ATOM 919 O O . HIS A 1 122 ? -6.383 -15.193 -12.856 1.00 50.72 122 HIS A O 1
ATOM 925 N N . ASP A 1 123 ? -5.314 -15.689 -14.771 1.00 59.31 123 ASP A N 1
ATOM 926 C CA . ASP A 1 123 ? -4.028 -15.092 -14.394 1.00 59.31 123 ASP A CA 1
ATOM 927 C C . ASP A 1 123 ? -3.335 -14.357 -15.545 1.00 59.31 123 ASP A C 1
ATOM 929 O O . ASP A 1 123 ? -3.030 -14.927 -16.596 1.00 59.31 123 ASP A O 1
ATOM 933 N N . SER A 1 124 ? -3.017 -13.083 -15.300 1.00 72.06 124 SER A N 1
ATOM 934 C CA . SER A 1 124 ? -2.212 -12.274 -16.210 1.00 72.06 124 SER A CA 1
ATOM 935 C C . SER A 1 124 ? -0.736 -12.662 -16.082 1.00 72.06 124 SER A C 1
ATOM 937 O O . SER A 1 124 ? -0.084 -12.383 -15.069 1.00 72.06 124 SER A O 1
ATOM 939 N N . CYS A 1 125 ? -0.209 -13.318 -17.116 1.00 78.06 125 CYS A N 1
ATOM 940 C CA . CYS A 1 125 ? 1.167 -13.797 -17.168 1.00 78.06 125 CYS A CA 1
ATOM 941 C C . CYS A 1 125 ? 1.951 -13.141 -18.315 1.00 78.06 125 CYS A C 1
ATOM 943 O O . CYS A 1 125 ? 1.431 -12.925 -19.410 1.00 78.06 125 CYS A O 1
ATOM 945 N N . LEU A 1 126 ? 3.229 -12.856 -18.068 1.00 79.06 126 LEU A N 1
ATOM 946 C CA . LEU A 1 126 ? 4.190 -12.374 -19.059 1.00 79.06 126 LEU A CA 1
ATOM 947 C C . LEU A 1 126 ? 5.332 -13.373 -19.211 1.00 79.06 126 LEU A C 1
ATOM 949 O O . LEU A 1 126 ? 5.914 -13.839 -18.225 1.00 79.06 126 LEU A O 1
ATOM 953 N N . THR A 1 127 ? 5.697 -13.670 -20.452 1.00 79.81 127 THR A N 1
ATOM 954 C CA . THR A 1 127 ? 6.894 -14.450 -20.760 1.00 79.81 127 THR A CA 1
ATOM 955 C C . THR A 1 127 ? 7.877 -13.583 -21.531 1.00 79.81 127 THR A C 1
ATOM 957 O O . THR A 1 127 ? 7.492 -12.855 -22.440 1.00 79.81 127 THR A O 1
ATOM 960 N N . PHE A 1 128 ? 9.150 -13.645 -21.135 1.00 77.69 128 PHE A N 1
ATOM 961 C CA . PHE A 1 128 ? 10.245 -12.968 -21.820 1.00 77.69 128 PHE A CA 1
ATOM 962 C C . PHE A 1 128 ? 11.132 -14.018 -22.475 1.00 77.69 128 PHE A C 1
ATOM 964 O O . PHE A 1 128 ? 11.628 -14.927 -21.807 1.00 77.69 128 PHE A O 1
ATOM 971 N N . CYS A 1 129 ? 11.345 -13.863 -23.772 1.00 70.94 129 CYS A N 1
ATOM 972 C CA . CYS A 1 129 ? 12.228 -14.685 -24.577 1.00 70.94 129 CYS A CA 1
ATOM 973 C C . CYS A 1 129 ? 13.462 -13.855 -24.930 1.00 70.94 129 CYS A C 1
ATOM 975 O O . CYS A 1 129 ? 13.358 -12.797 -25.554 1.00 70.94 129 CYS A O 1
ATOM 977 N N . SER A 1 130 ? 14.649 -14.320 -24.546 1.00 64.75 130 SER A N 1
ATOM 978 C CA . SER A 1 130 ? 15.904 -13.726 -25.006 1.00 64.75 130 SER A CA 1
ATOM 979 C C . SER A 1 130 ? 16.208 -14.226 -26.420 1.00 64.75 130 SER A C 1
ATOM 981 O O . SER A 1 130 ? 16.959 -15.177 -26.631 1.00 64.75 130 SER A O 1
ATOM 983 N N . LEU A 1 131 ? 15.598 -13.607 -27.431 1.00 58.12 131 LEU A N 1
ATOM 984 C CA . LEU A 1 131 ? 16.012 -13.846 -28.811 1.00 58.12 131 LEU A CA 1
ATOM 985 C C . LEU A 1 131 ? 17.419 -13.263 -29.007 1.00 58.12 131 LEU A C 1
ATOM 987 O O . LEU A 1 131 ? 17.623 -12.059 -28.876 1.00 58.12 131 LEU A O 1
ATOM 991 N N . LYS A 1 132 ? 18.398 -14.107 -29.360 1.00 55.22 132 LYS A N 1
ATOM 992 C CA . LYS A 1 132 ? 19.748 -13.694 -29.800 1.00 55.22 132 LYS A CA 1
ATOM 993 C C . LYS A 1 132 ? 19.735 -13.068 -31.208 1.00 55.22 132 LYS A C 1
ATOM 995 O O . LYS A 1 132 ? 20.578 -13.391 -32.039 1.00 55.22 132 LYS A O 1
ATOM 1000 N N . ALA A 1 133 ? 18.767 -12.214 -31.513 1.00 48.81 133 ALA A N 1
ATOM 1001 C CA . ALA A 1 133 ? 18.566 -11.684 -32.857 1.00 48.81 133 ALA A CA 1
ATOM 1002 C C . ALA A 1 133 ? 18.219 -10.197 -32.786 1.00 48.81 133 ALA A C 1
ATOM 1004 O O . ALA A 1 133 ? 17.063 -9.817 -32.928 1.00 48.81 133 ALA A O 1
ATOM 1005 N N . ASN A 1 134 ? 19.232 -9.401 -32.434 1.00 53.34 134 ASN A N 1
ATOM 1006 C CA . ASN A 1 134 ? 19.530 -8.032 -32.875 1.00 53.34 134 ASN A CA 1
ATOM 1007 C C . ASN A 1 134 ? 20.528 -7.451 -31.863 1.00 53.34 134 ASN A C 1
ATOM 1009 O O . ASN A 1 134 ? 20.270 -7.437 -30.664 1.00 53.34 134 ASN A O 1
ATOM 1013 N N . ALA A 1 135 ? 21.708 -7.048 -32.333 1.00 50.81 135 ALA A N 1
ATOM 1014 C CA . ALA A 1 135 ? 22.873 -6.687 -31.520 1.00 50.81 135 ALA A CA 1
ATOM 1015 C C . ALA A 1 135 ? 22.743 -5.336 -30.781 1.00 50.81 135 ALA A C 1
ATOM 1017 O O . ALA A 1 135 ? 23.710 -4.584 -30.685 1.00 50.81 135 ALA A O 1
ATOM 1018 N N . THR A 1 136 ? 21.563 -4.991 -30.268 1.00 64.31 136 THR A N 1
ATOM 1019 C CA . THR A 1 136 ? 21.409 -3.826 -29.397 1.00 64.31 136 THR A CA 1
ATOM 1020 C C . THR A 1 136 ? 21.826 -4.235 -27.987 1.00 64.31 136 THR A C 1
ATOM 1022 O O . THR A 1 136 ? 2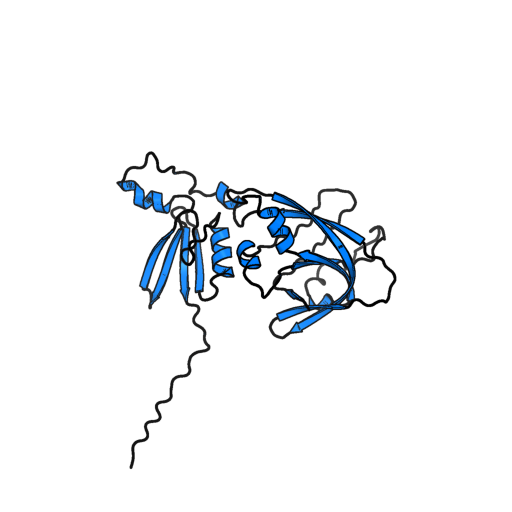1.196 -5.088 -27.365 1.00 64.31 136 THR A O 1
ATOM 1025 N N . GLY A 1 137 ? 22.949 -3.691 -27.512 1.00 75.19 137 GLY A N 1
ATOM 1026 C CA . GLY A 1 137 ? 23.505 -4.017 -26.199 1.00 75.19 137 GLY A CA 1
ATOM 1027 C C . GLY A 1 137 ? 22.560 -3.663 -25.046 1.00 75.19 137 GLY A C 1
ATOM 1028 O O . GLY A 1 137 ? 21.683 -2.811 -25.176 1.00 75.19 137 GLY A O 1
ATOM 1029 N N . SER A 1 138 ? 22.748 -4.320 -23.901 1.00 83.75 138 SER A N 1
ATOM 1030 C CA . SER A 1 138 ? 22.087 -3.933 -22.652 1.00 83.75 138 SER A CA 1
ATOM 1031 C C . SER A 1 138 ? 22.529 -2.535 -22.214 1.00 83.75 138 SER A C 1
ATOM 1033 O O . SER A 1 138 ? 23.701 -2.193 -22.375 1.00 83.75 138 SER A O 1
ATOM 1035 N N . TYR A 1 139 ? 21.643 -1.774 -21.574 1.00 86.75 139 TYR A N 1
ATOM 1036 C CA . TYR A 1 139 ? 21.981 -0.482 -20.967 1.00 86.75 139 TYR A CA 1
ATOM 1037 C C . TYR A 1 139 ? 21.613 -0.444 -19.480 1.00 86.75 139 TYR A C 1
ATOM 1039 O O . TYR A 1 139 ? 20.869 -1.292 -18.984 1.00 86.75 139 TYR A O 1
ATOM 1047 N N . LYS A 1 140 ? 22.165 0.528 -18.749 1.00 89.00 140 LYS A N 1
ATOM 1048 C CA . LYS A 1 140 ? 21.861 0.754 -17.332 1.00 89.00 140 LYS A CA 1
ATOM 1049 C C . LYS A 1 140 ? 20.835 1.870 -17.191 1.00 89.00 140 LYS A C 1
ATOM 1051 O O . LYS A 1 140 ? 21.005 2.938 -17.767 1.00 89.00 140 LYS A O 1
ATOM 1056 N N . LEU A 1 141 ? 19.785 1.614 -16.423 1.00 87.94 141 LEU A N 1
ATOM 1057 C CA . LEU A 1 141 ? 18.755 2.580 -16.064 1.00 87.94 141 LEU A CA 1
ATOM 1058 C C . LEU A 1 141 ? 18.844 2.852 -14.565 1.00 87.94 141 LEU A C 1
ATOM 1060 O O . LEU A 1 141 ? 18.804 1.920 -13.766 1.00 87.94 141 LEU A O 1
ATOM 1064 N N . LYS A 1 142 ? 18.945 4.121 -14.178 1.00 89.00 142 LYS A N 1
ATOM 1065 C CA . LYS A 1 142 ? 18.917 4.532 -12.775 1.00 89.00 142 LYS A CA 1
ATOM 1066 C C . LYS A 1 142 ? 17.490 4.929 -12.404 1.00 89.00 142 LYS A C 1
ATOM 1068 O O . LYS A 1 142 ? 16.934 5.827 -13.025 1.00 89.00 142 LYS A O 1
ATOM 1073 N N . ALA A 1 143 ? 16.911 4.265 -11.411 1.00 86.88 143 ALA A N 1
ATOM 1074 C CA . ALA A 1 143 ? 15.600 4.597 -10.864 1.00 86.88 143 ALA A CA 1
ATOM 1075 C C . ALA A 1 143 ? 15.759 5.251 -9.488 1.00 86.88 143 ALA A C 1
ATOM 1077 O O . ALA A 1 143 ? 16.484 4.714 -8.645 1.00 86.88 143 ALA A O 1
ATOM 1078 N N . SER A 1 144 ? 15.078 6.381 -9.270 1.00 88.69 144 SER A N 1
ATOM 1079 C CA . SER A 1 144 ? 14.801 6.880 -7.917 1.00 88.69 144 SER A CA 1
ATOM 1080 C C . SER A 1 144 ? 13.528 6.207 -7.401 1.00 88.69 144 SER A C 1
ATOM 1082 O O . SER A 1 144 ? 12.586 5.984 -8.164 1.00 88.69 144 SER A O 1
ATOM 1084 N N . ILE A 1 145 ? 13.548 5.794 -6.139 1.00 88.88 145 ILE A N 1
ATOM 1085 C CA . ILE A 1 145 ? 12.498 5.013 -5.494 1.00 88.88 145 ILE A CA 1
ATOM 1086 C C . ILE A 1 145 ? 12.219 5.644 -4.139 1.00 88.88 145 ILE A C 1
ATOM 1088 O O . ILE A 1 145 ? 13.027 5.524 -3.222 1.00 88.88 145 ILE A O 1
ATOM 1092 N N . ASP A 1 146 ? 11.041 6.233 -3.993 1.00 88.19 146 ASP A N 1
ATOM 1093 C CA . ASP A 1 146 ? 10.565 6.715 -2.705 1.00 88.19 146 ASP A CA 1
ATOM 1094 C C . ASP A 1 146 ? 9.782 5.624 -1.984 1.00 88.19 146 ASP A C 1
ATOM 1096 O O . ASP A 1 146 ? 8.767 5.117 -2.470 1.00 88.19 146 ASP A O 1
ATOM 1100 N N . VAL A 1 147 ? 10.247 5.271 -0.790 1.00 87.06 147 VAL A N 1
ATOM 1101 C CA . VAL A 1 147 ? 9.603 4.279 0.065 1.00 87.06 147 VAL A CA 1
ATOM 1102 C C . VAL A 1 147 ? 9.011 4.965 1.281 1.00 87.06 147 VAL A C 1
ATOM 1104 O O . VAL A 1 147 ? 9.699 5.657 2.027 1.00 87.06 147 VAL A O 1
ATOM 1107 N N . GLN A 1 148 ? 7.726 4.734 1.511 1.00 85.12 148 GLN A N 1
ATOM 1108 C CA . GLN A 1 148 ? 7.012 5.230 2.675 1.00 85.12 148 GLN A CA 1
ATOM 1109 C C . GLN A 1 148 ? 6.070 4.144 3.186 1.00 85.12 148 GLN A C 1
ATOM 1111 O O . GLN A 1 148 ? 5.506 3.371 2.408 1.00 85.12 148 GLN A O 1
ATOM 1116 N N . GLU A 1 149 ? 5.877 4.088 4.500 1.00 82.06 149 GLU A N 1
ATOM 1117 C CA . GLU A 1 149 ? 4.848 3.230 5.068 1.00 82.06 149 GLU A CA 1
ATOM 1118 C C . GLU A 1 149 ? 3.451 3.635 4.562 1.00 82.06 149 GLU A C 1
ATOM 1120 O O . GLU A 1 149 ? 3.115 4.817 4.432 1.00 82.06 149 GLU A O 1
ATOM 1125 N N . ALA A 1 150 ? 2.609 2.646 4.262 1.00 81.31 150 ALA A N 1
ATOM 1126 C CA . ALA A 1 150 ? 1.258 2.904 3.783 1.00 81.31 150 ALA A CA 1
ATOM 1127 C C . ALA A 1 150 ? 0.470 3.751 4.802 1.00 81.31 150 ALA A C 1
ATOM 1129 O O . ALA A 1 150 ? 0.413 3.415 5.983 1.00 81.31 150 ALA A O 1
ATOM 1130 N N . GLY A 1 151 ? -0.126 4.857 4.337 1.00 74.12 151 GLY A N 1
ATOM 1131 C CA . GLY A 1 151 ? -0.894 5.825 5.141 1.00 74.12 151 GLY A CA 1
ATOM 1132 C C . GLY A 1 151 ? -0.086 6.723 6.067 1.00 74.12 151 GLY A C 1
ATOM 1133 O O . GLY A 1 151 ? -0.655 7.417 6.908 1.00 74.12 151 GLY A O 1
ATOM 1134 N N . ALA A 1 152 ? 1.236 6.747 5.933 1.00 72.12 152 ALA A N 1
ATOM 1135 C CA . ALA A 1 152 ? 2.067 7.543 6.821 1.00 72.12 152 ALA A CA 1
ATOM 1136 C C . ALA A 1 152 ? 1.882 9.068 6.611 1.00 72.12 152 ALA A C 1
ATOM 1138 O O . ALA A 1 152 ? 2.073 9.848 7.545 1.00 72.12 152 ALA A O 1
ATOM 1139 N N . ARG A 1 153 ? 1.419 9.503 5.425 1.00 66.31 153 ARG A N 1
ATOM 1140 C CA . ARG A 1 153 ? 0.973 10.893 5.172 1.00 66.31 153 ARG A CA 1
ATOM 1141 C C . ARG A 1 153 ? -0.341 11.226 5.884 1.00 66.31 153 ARG A C 1
ATOM 1143 O O . ARG A 1 153 ? -0.485 12.326 6.414 1.00 66.31 153 ARG A O 1
ATOM 1150 N N . ASP A 1 154 ? -1.255 10.262 5.959 1.00 67.31 154 ASP A N 1
ATOM 1151 C CA . ASP A 1 154 ? -2.581 10.433 6.566 1.00 67.31 154 ASP A CA 1
ATOM 1152 C C . ASP A 1 154 ? -2.489 10.556 8.094 1.00 67.31 154 ASP A C 1
ATOM 1154 O O . ASP A 1 154 ? -3.305 11.227 8.725 1.00 67.31 154 ASP A O 1
ATOM 1158 N N . MET A 1 155 ? -1.444 9.977 8.697 1.00 63.50 155 MET A N 1
ATOM 1159 C CA . MET A 1 155 ? -1.212 10.024 10.142 1.00 63.50 155 MET A CA 1
ATOM 1160 C C . MET A 1 155 ? -1.053 11.458 10.675 1.00 63.50 155 MET A C 1
ATOM 1162 O O . MET A 1 155 ? -1.544 11.763 11.759 1.00 63.50 155 MET A O 1
ATOM 1166 N N . ARG A 1 156 ? -0.420 12.366 9.915 1.00 59.34 156 ARG A N 1
ATOM 1167 C CA . ARG A 1 156 ? -0.244 13.773 10.334 1.00 59.34 156 ARG A CA 1
ATOM 1168 C C . ARG A 1 156 ? -1.533 14.591 10.272 1.00 59.34 156 ARG A C 1
ATOM 1170 O O . ARG A 1 156 ? -1.653 15.578 10.988 1.00 59.34 156 ARG A O 1
ATOM 1177 N N . LEU A 1 157 ? -2.477 14.181 9.429 1.00 62.78 157 LEU A N 1
ATOM 1178 C CA . LEU A 1 157 ? -3.782 14.825 9.254 1.00 62.78 157 LEU A CA 1
ATOM 1179 C C . LEU A 1 157 ? -4.864 14.196 10.144 1.00 62.78 157 LEU A C 1
ATOM 1181 O O . LEU A 1 157 ? -6.018 14.622 10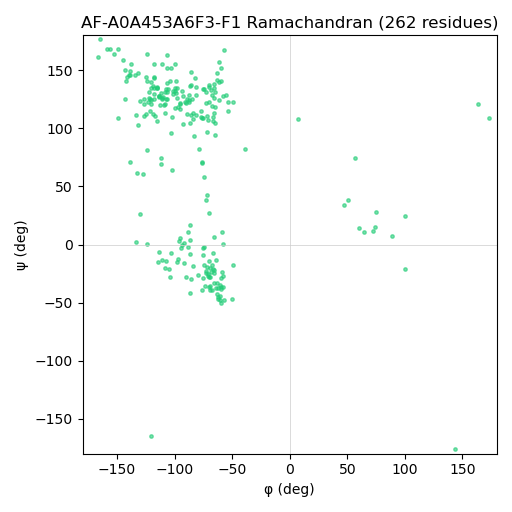.124 1.00 62.78 157 LEU A O 1
ATOM 1185 N N . SER A 1 158 ? -4.494 13.176 10.918 1.00 63.00 158 SER A N 1
ATOM 1186 C CA . SER A 1 158 ? -5.395 12.432 11.781 1.00 63.00 158 SER A CA 1
ATOM 1187 C C . SER A 1 158 ? -6.012 13.347 12.851 1.00 63.00 158 SER A C 1
ATOM 1189 O O . SER A 1 158 ? -5.274 13.928 13.654 1.00 63.00 158 SER A O 1
ATOM 1191 N N . PRO A 1 159 ? -7.355 13.426 12.954 1.00 61.53 159 PRO A N 1
ATOM 1192 C CA . PRO A 1 159 ? -8.029 14.199 14.002 1.00 61.53 159 PRO A CA 1
ATOM 1193 C C . PRO A 1 159 ? -7.799 13.618 15.410 1.00 61.53 159 PRO A C 1
ATOM 1195 O O . PRO A 1 159 ? -8.179 14.224 16.406 1.00 61.53 159 PRO A O 1
ATOM 1198 N N . TYR A 1 160 ? -7.165 12.447 15.487 1.00 63.75 160 TYR A N 1
ATOM 1199 C CA . TYR A 1 160 ? -6.930 11.663 16.692 1.00 63.75 160 TYR A CA 1
ATOM 1200 C C . TYR A 1 160 ? -5.585 11.984 17.378 1.00 63.75 160 TYR A C 1
ATOM 1202 O O . TYR A 1 160 ? -5.210 11.334 18.354 1.00 63.75 160 TYR A O 1
ATOM 1210 N N . ASN A 1 161 ? -4.793 12.931 16.856 1.00 61.12 161 ASN A N 1
ATOM 1211 C CA . ASN A 1 161 ? -3.431 13.239 17.338 1.00 61.12 161 ASN A CA 1
ATOM 1212 C C . ASN A 1 161 ? -3.402 14.256 18.503 1.00 61.12 161 ASN A C 1
ATOM 1214 O O . ASN A 1 161 ? -2.389 14.896 18.762 1.00 61.12 161 ASN A O 1
ATOM 1218 N N . ILE A 1 162 ? -4.542 14.468 19.168 1.00 55.78 162 ILE A N 1
ATOM 1219 C CA . ILE A 1 162 ? -4.754 15.597 20.090 1.00 55.78 162 ILE A CA 1
ATOM 1220 C C . ILE A 1 162 ? -4.551 15.202 21.568 1.00 55.78 162 ILE A C 1
ATOM 1222 O O . ILE A 1 162 ? -4.389 16.077 22.414 1.00 55.78 162 ILE A O 1
ATOM 1226 N N . TYR A 1 163 ? -4.513 13.907 21.907 1.00 55.19 163 TYR A N 1
ATOM 1227 C CA . TYR A 1 163 ? -4.563 13.453 23.304 1.00 55.19 163 TYR A CA 1
ATOM 1228 C C . TYR A 1 163 ? -3.303 12.675 23.733 1.00 55.19 163 TYR A C 1
ATOM 1230 O O . TYR A 1 163 ? -3.087 11.554 23.274 1.00 55.19 163 TYR A O 1
ATOM 1238 N N . SER A 1 164 ? -2.506 13.263 24.640 1.00 53.62 164 SER A N 1
ATOM 1239 C CA . SER A 1 164 ? -1.498 12.564 25.465 1.00 53.62 164 SER A CA 1
ATOM 1240 C C . SER A 1 164 ? -2.163 11.993 26.727 1.00 53.62 164 SER A C 1
ATOM 1242 O O . SER A 1 164 ? -3.131 12.571 27.219 1.00 53.62 164 SER A O 1
ATOM 1244 N N . TYR A 1 165 ? -1.669 10.863 27.246 1.00 52.56 165 TYR A N 1
ATOM 1245 C CA . TYR A 1 165 ? -2.273 10.118 28.367 1.00 52.56 165 TYR A CA 1
ATOM 1246 C C . TYR A 1 165 ? -2.239 10.881 29.705 1.00 52.56 165 TYR A C 1
ATOM 1248 O O . TYR A 1 165 ? -3.032 10.590 30.599 1.00 52.56 165 TYR A O 1
ATOM 1256 N N . ASP A 1 166 ? -1.349 11.865 29.835 1.00 56.09 166 ASP A N 1
ATOM 1257 C CA . ASP A 1 166 ? -0.863 12.297 31.148 1.00 56.09 166 ASP A CA 1
ATOM 1258 C C . ASP A 1 166 ? -1.858 13.127 31.985 1.00 56.09 166 ASP A C 1
ATOM 1260 O O . ASP A 1 166 ? -1.722 13.148 33.203 1.00 56.09 166 ASP A O 1
ATOM 1264 N N . ASP A 1 167 ? -2.912 13.710 31.392 1.00 54.88 167 ASP A N 1
ATOM 1265 C CA . ASP A 1 167 ? -3.825 14.636 32.101 1.00 54.88 167 ASP A CA 1
ATOM 1266 C C . ASP A 1 167 ? -5.327 14.316 31.940 1.00 54.88 167 ASP A C 1
ATOM 1268 O O . ASP A 1 167 ? -6.189 15.197 32.015 1.00 54.88 167 ASP A O 1
ATOM 1272 N N . VAL A 1 168 ? -5.686 13.054 31.687 1.00 57.75 168 VAL A N 1
ATOM 1273 C CA . VAL A 1 168 ? -7.065 12.694 31.316 1.00 57.75 168 VAL A CA 1
ATOM 1274 C C . VAL A 1 168 ? -7.916 12.228 32.512 1.00 57.75 168 VAL A C 1
ATOM 1276 O O . VAL A 1 168 ? -7.623 11.195 33.115 1.00 57.75 168 VAL A O 1
ATOM 1279 N N . PRO A 1 169 ? -9.055 12.892 32.809 1.00 66.94 169 PRO A N 1
ATOM 1280 C CA . PRO A 1 169 ? -10.010 12.420 33.809 1.00 66.94 169 PRO A CA 1
ATOM 1281 C C . PRO A 1 169 ? -10.583 11.035 33.478 1.00 66.94 169 PRO A C 1
ATOM 1283 O O . PRO A 1 169 ? -10.973 10.756 32.342 1.00 66.94 169 PRO A O 1
ATOM 1286 N N . GLN A 1 170 ? -10.750 10.196 34.502 1.00 67.50 170 GLN A N 1
ATOM 1287 C CA . GLN A 1 170 ? -11.183 8.797 34.370 1.00 67.50 170 GLN A CA 1
ATOM 1288 C C . GLN A 1 170 ? -12.549 8.620 33.676 1.00 67.50 170 GLN A C 1
ATOM 1290 O O . GLN A 1 170 ? -12.795 7.614 33.015 1.00 67.50 170 GLN A O 1
ATOM 1295 N N . SER A 1 171 ? -13.423 9.626 33.763 1.00 70.31 171 SER A N 1
ATOM 1296 C CA . SER A 1 171 ? -14.731 9.668 33.094 1.00 70.31 171 SER A CA 1
ATOM 1297 C C . SER A 1 171 ? -14.654 9.888 31.578 1.00 70.31 171 SER A C 1
ATOM 1299 O O . SER A 1 171 ? -15.582 9.523 30.854 1.00 70.31 171 SER A O 1
ATOM 1301 N N . LEU A 1 172 ? -13.558 10.468 31.080 1.00 67.62 172 LEU A N 1
ATOM 1302 C CA . LEU A 1 172 ? -13.321 10.715 29.657 1.00 67.62 172 LEU A CA 1
ATOM 1303 C C . LEU A 1 172 ? -12.466 9.624 29.007 1.00 67.62 172 LEU A C 1
ATOM 1305 O O . LEU A 1 172 ? -12.446 9.542 27.778 1.00 67.62 172 LEU A O 1
ATOM 1309 N N . LEU A 1 173 ? -11.840 8.746 29.802 1.00 67.62 173 LEU A N 1
ATOM 1310 C CA . LEU A 1 173 ? -11.010 7.646 29.306 1.00 67.62 173 LEU A CA 1
ATOM 1311 C C . LEU A 1 173 ? -11.694 6.808 28.219 1.00 67.62 173 LEU A C 1
ATOM 1313 O O . LEU A 1 173 ? -11.072 6.629 27.182 1.00 67.62 173 LEU A O 1
ATOM 1317 N N . PRO A 1 174 ? -12.961 6.355 28.329 1.00 69.56 174 PRO A N 1
ATOM 1318 C CA . PRO A 1 174 ? -13.566 5.541 27.270 1.00 69.56 174 PRO A CA 1
ATOM 1319 C C . PRO A 1 174 ? -13.695 6.279 25.930 1.00 69.56 174 PRO A C 1
ATOM 1321 O O . PRO A 1 174 ? -13.585 5.671 24.866 1.00 69.56 174 PRO A O 1
ATOM 1324 N N . LYS A 1 175 ? -13.929 7.598 25.970 1.00 67.94 175 LYS A N 1
ATOM 1325 C CA . LYS A 1 175 ? -13.996 8.443 24.771 1.00 67.94 175 LYS A CA 1
ATOM 1326 C C . LYS A 1 175 ? -12.602 8.722 24.218 1.00 67.94 175 LYS A C 1
ATOM 1328 O O . LYS A 1 175 ? -12.415 8.676 23.012 1.00 67.94 175 LYS A O 1
ATOM 1333 N N . ILE A 1 176 ? -11.620 8.944 25.084 1.00 65.12 176 ILE A N 1
ATOM 1334 C CA . ILE A 1 176 ? -10.239 9.236 24.688 1.00 65.12 176 ILE A CA 1
ATOM 1335 C C . ILE A 1 176 ? -9.525 7.990 24.168 1.00 65.12 176 ILE A C 1
ATOM 1337 O O . ILE A 1 176 ? -8.826 8.073 23.169 1.00 65.12 176 ILE A O 1
ATOM 1341 N N . ILE A 1 177 ? -9.799 6.817 24.739 1.00 65.94 177 ILE A N 1
ATOM 1342 C CA . ILE A 1 177 ? -9.363 5.523 24.204 1.00 65.94 177 ILE A CA 1
ATOM 1343 C C . ILE A 1 177 ? -9.895 5.335 22.777 1.00 65.94 177 ILE A C 1
ATOM 1345 O O . ILE A 1 177 ? -9.189 4.807 21.933 1.00 65.94 177 ILE A O 1
ATOM 1349 N N . ARG A 1 178 ? -11.106 5.795 22.447 1.00 67.50 178 ARG A N 1
ATOM 1350 C CA . ARG A 1 178 ? -11.603 5.741 21.057 1.00 67.50 178 ARG A CA 1
ATOM 1351 C C . ARG A 1 178 ? -10.982 6.798 20.142 1.00 67.50 178 ARG A C 1
ATOM 1353 O O . ARG A 1 178 ? -10.875 6.567 18.943 1.00 67.50 178 ARG A O 1
ATOM 1360 N N . LEU A 1 179 ? -10.581 7.932 20.711 1.00 66.31 179 LEU A N 1
ATOM 1361 C CA . LEU A 1 179 ? -10.056 9.093 19.994 1.00 66.31 179 LEU A CA 1
ATOM 1362 C C . LEU A 1 179 ? -8.524 9.132 19.898 1.00 66.31 179 LEU A C 1
ATOM 1364 O O . LEU A 1 179 ? -7.980 10.065 19.310 1.00 66.31 179 LEU A O 1
ATOM 1368 N N . ARG A 1 180 ? -7.807 8.181 20.495 1.00 73.69 180 ARG A N 1
ATOM 1369 C CA . ARG A 1 180 ? -6.345 8.147 20.457 1.00 73.69 180 ARG A CA 1
ATOM 1370 C C . ARG A 1 180 ? -5.871 7.686 19.081 1.00 73.69 180 ARG A C 1
ATOM 1372 O O . ARG A 1 180 ? -6.344 6.684 18.548 1.00 73.69 180 ARG A O 1
ATOM 1379 N N . THR A 1 181 ? -4.891 8.394 18.520 1.00 75.88 181 THR A N 1
ATOM 1380 C CA . THR A 1 181 ? -4.182 7.932 17.317 1.00 75.88 181 THR A CA 1
ATOM 1381 C C . THR A 1 181 ? -3.599 6.549 17.561 1.00 75.88 181 THR A C 1
ATOM 1383 O O . THR A 1 181 ? -2.900 6.339 18.546 1.00 75.88 181 THR A O 1
ATOM 1386 N N . GLY A 1 182 ? -3.876 5.620 16.651 1.00 78.19 182 GLY A N 1
ATOM 1387 C CA . GLY A 1 182 ? -3.462 4.228 16.788 1.00 78.19 182 GLY A CA 1
ATOM 1388 C C . GLY A 1 182 ? -4.573 3.317 17.291 1.00 78.19 182 GLY A C 1
ATOM 1389 O O . GLY A 1 182 ? -4.518 2.121 17.027 1.00 78.19 182 GLY A O 1
ATOM 1390 N N . ASN A 1 183 ? -5.610 3.849 17.941 1.00 87.19 183 ASN A N 1
ATOM 1391 C CA . ASN A 1 183 ? -6.660 2.995 18.471 1.00 87.19 183 ASN A CA 1
ATOM 1392 C C . ASN A 1 183 ? -7.668 2.611 17.387 1.00 87.19 183 ASN A C 1
ATOM 1394 O O . ASN A 1 183 ? -8.211 3.464 16.681 1.00 87.19 183 ASN A O 1
ATOM 1398 N N . VAL A 1 184 ? -7.922 1.309 17.264 1.00 89.88 184 VAL A N 1
ATOM 1399 C CA . VAL A 1 184 ? -8.798 0.745 16.235 1.00 89.88 184 VAL A CA 1
ATOM 1400 C C . VAL A 1 184 ? -9.808 -0.197 16.871 1.00 89.88 184 VAL A C 1
ATOM 1402 O O . VAL A 1 184 ? -9.448 -1.161 17.540 1.00 89.88 184 VAL A O 1
ATOM 1405 N N . LEU A 1 185 ? -11.094 0.074 16.642 1.00 91.69 185 LEU A N 1
ATOM 1406 C CA . LEU A 1 185 ? -12.196 -0.776 17.082 1.00 91.69 185 LEU A CA 1
ATOM 1407 C C . LEU A 1 185 ? -12.431 -1.906 16.073 1.00 91.69 185 LEU A C 1
ATOM 1409 O O . LEU A 1 185 ? -12.902 -1.672 14.963 1.00 91.69 185 LEU A O 1
ATOM 1413 N N . PHE A 1 186 ? -12.178 -3.144 16.468 1.00 93.88 186 PHE A N 1
ATOM 1414 C CA . PHE A 1 186 ? -12.519 -4.322 15.680 1.00 93.88 186 PHE A CA 1
ATOM 1415 C C . PHE A 1 186 ? -13.890 -4.850 16.083 1.00 93.88 186 PHE A C 1
ATOM 1417 O O . PHE A 1 186 ? -14.125 -5.111 17.259 1.00 93.88 186 PHE A O 1
ATOM 1424 N N . ASN A 1 187 ? -14.786 -5.041 15.112 1.00 93.25 187 ASN A N 1
ATOM 1425 C CA . ASN A 1 187 ? -16.109 -5.634 15.315 1.00 93.25 187 ASN A CA 1
ATOM 1426 C C . ASN A 1 187 ? -16.227 -6.942 14.524 1.00 93.25 187 ASN A C 1
ATOM 1428 O O . ASN A 1 187 ? -16.324 -6.929 13.298 1.00 93.25 187 ASN A O 1
ATOM 1432 N N . TYR A 1 188 ? -16.280 -8.075 15.215 1.00 92.31 188 TYR A N 1
ATOM 1433 C CA . TYR A 1 188 ? -16.371 -9.404 14.612 1.00 92.31 188 TYR A CA 1
ATOM 1434 C C . TYR A 1 188 ? -17.808 -9.883 14.527 1.00 92.31 188 TYR A C 1
ATOM 1436 O O . TYR A 1 188 ? -18.442 -10.134 15.553 1.00 92.31 188 TYR A O 1
ATOM 1444 N N . LYS A 1 189 ? -18.301 -10.085 13.306 1.00 88.75 189 LYS A N 1
ATOM 1445 C CA . LYS A 1 189 ? -19.600 -10.708 13.055 1.00 88.75 189 LYS A CA 1
ATOM 1446 C C . LYS A 1 189 ? -19.457 -12.232 13.076 1.00 88.75 189 LYS A C 1
ATOM 1448 O O . LYS A 1 189 ? -18.913 -12.801 12.133 1.00 88.75 189 LYS A O 1
ATOM 1453 N N . TYR A 1 190 ? -19.965 -12.892 14.118 1.00 77.94 190 TYR A N 1
ATOM 1454 C CA . TYR A 1 190 ? -19.842 -14.354 14.281 1.00 77.94 190 TYR A CA 1
ATOM 1455 C C . TYR A 1 190 ? -21.165 -15.127 14.123 1.00 77.94 190 TYR A C 1
ATOM 1457 O O . TYR A 1 190 ? -21.149 -16.342 13.955 1.00 77.94 190 TYR A O 1
ATOM 1465 N N . TYR A 1 191 ? -22.315 -14.445 14.123 1.00 71.00 191 TYR A N 1
ATOM 1466 C CA . TYR A 1 191 ? -23.635 -15.021 13.817 1.00 71.00 191 TYR A CA 1
ATOM 1467 C C . TYR A 1 191 ? -24.605 -13.909 13.389 1.00 71.00 191 TYR A C 1
ATOM 1469 O O . TYR A 1 191 ? -24.258 -12.746 13.555 1.00 71.00 191 TYR A O 1
ATOM 1477 N N . LYS A 1 192 ? -25.788 -14.231 12.834 1.00 65.81 192 LYS A N 1
ATOM 1478 C CA . LYS A 1 192 ? -26.833 -13.308 12.315 1.00 65.81 192 LYS A CA 1
ATOM 1479 C C . LYS A 1 192 ? -27.040 -12.036 13.179 1.00 65.81 192 LYS A C 1
ATOM 1481 O O . LYS A 1 192 ? -27.975 -11.961 13.966 1.00 65.81 192 LYS A O 1
ATOM 1486 N N . ASN A 1 193 ? -26.177 -11.036 12.967 1.00 68.62 193 ASN A N 1
ATOM 1487 C CA . ASN A 1 193 ? -26.079 -9.730 13.643 1.00 68.62 193 ASN A CA 1
ATOM 1488 C C . ASN A 1 193 ? -25.496 -9.714 15.072 1.00 68.62 193 ASN A C 1
ATOM 1490 O O . ASN A 1 193 ? -25.608 -8.699 15.755 1.00 68.62 193 ASN A O 1
ATOM 1494 N N . LEU A 1 194 ? -24.839 -10.788 15.519 1.00 73.19 194 LEU A N 1
ATOM 1495 C CA . LEU A 1 194 ? -24.058 -10.779 16.757 1.00 73.19 194 LEU A CA 1
ATOM 1496 C C . LEU A 1 194 ? -22.629 -10.315 16.484 1.00 73.19 194 LEU A C 1
ATOM 1498 O O . LEU A 1 194 ? -21.946 -10.856 15.606 1.00 73.19 194 LEU A O 1
ATOM 1502 N N . TYR A 1 195 ? -22.199 -9.332 17.274 1.00 80.81 195 TYR A N 1
ATOM 1503 C CA . TYR A 1 195 ? -20.881 -8.721 17.191 1.00 80.81 195 TYR A CA 1
ATOM 1504 C C . TYR A 1 195 ? -20.118 -8.919 18.498 1.00 80.81 195 TYR A C 1
ATOM 1506 O O . TYR A 1 195 ? -20.672 -8.745 19.584 1.00 80.81 195 TYR A O 1
ATOM 1514 N N . LYS A 1 196 ? -18.840 -9.276 18.389 1.00 88.06 196 LYS A N 1
ATOM 1515 C CA . LYS A 1 196 ? -17.865 -9.124 19.471 1.00 88.06 196 LYS A CA 1
ATOM 1516 C C . LYS A 1 196 ? -16.964 -7.949 19.114 1.00 88.06 196 LYS A C 1
ATOM 1518 O O . LYS A 1 196 ? -16.506 -7.891 17.976 1.00 88.06 196 LYS A O 1
ATOM 1523 N N . SER A 1 197 ? -16.709 -7.052 20.059 1.00 89.75 197 SER A N 1
ATOM 1524 C CA . SER A 1 197 ? -15.860 -5.884 19.824 1.00 89.75 197 SER A CA 1
ATOM 1525 C C . SER A 1 197 ? -14.622 -5.898 20.706 1.00 89.75 197 SER A C 1
ATOM 1527 O O . SER A 1 197 ? -14.695 -6.293 21.869 1.00 89.75 197 SER A O 1
ATOM 1529 N N . GLU A 1 198 ? -13.506 -5.427 20.167 1.00 91.94 198 GLU A N 1
ATOM 1530 C CA . GLU A 1 198 ? -12.278 -5.156 20.917 1.00 91.94 198 GLU A CA 1
ATOM 1531 C C . GLU A 1 198 ? -11.574 -3.923 20.348 1.00 91.94 198 GLU A C 1
ATOM 1533 O O . GLU A 1 198 ? -11.821 -3.534 19.208 1.00 91.94 198 GLU A O 1
ATOM 1538 N N . VAL A 1 199 ? -10.721 -3.289 21.149 1.00 89.44 199 VAL A N 1
ATOM 1539 C CA . VAL A 1 199 ? -9.912 -2.147 20.715 1.00 89.44 199 VAL A CA 1
ATOM 1540 C C . VAL A 1 199 ? -8.456 -2.575 20.735 1.00 89.44 199 VAL A C 1
ATOM 1542 O O . VAL A 1 199 ? -7.985 -3.079 21.754 1.00 89.44 199 VAL A O 1
ATOM 1545 N N . THR A 1 200 ? -7.757 -2.374 19.624 1.00 90.88 200 THR A N 1
ATOM 1546 C CA . THR A 1 200 ? -6.297 -2.479 19.575 1.00 90.88 200 THR A CA 1
ATOM 1547 C C . THR A 1 200 ? -5.677 -1.091 19.637 1.00 90.88 200 THR A C 1
ATOM 1549 O O . THR A 1 200 ? -6.328 -0.110 19.279 1.00 90.88 200 THR A O 1
ATOM 1552 N N . GLU A 1 201 ? -4.435 -1.009 20.110 1.00 87.06 201 GLU A N 1
ATOM 1553 C CA . GLU A 1 201 ? -3.652 0.231 20.171 1.00 87.06 201 GLU A CA 1
ATOM 1554 C C . GLU A 1 201 ? -2.557 0.242 19.098 1.00 87.06 201 GLU A C 1
ATOM 1556 O O . GLU A 1 201 ? -2.218 -0.804 18.540 1.00 87.06 201 GLU A O 1
ATOM 1561 N N . ASP A 1 202 ? -2.003 1.421 18.806 1.00 82.62 202 ASP A N 1
ATOM 1562 C CA . ASP A 1 202 ? -0.851 1.614 17.908 1.00 82.62 202 ASP A CA 1
ATOM 1563 C C . ASP A 1 202 ? -1.001 0.926 16.531 1.00 82.62 202 ASP A C 1
ATOM 1565 O O . ASP A 1 202 ? -0.071 0.334 15.988 1.00 82.62 202 ASP A O 1
ATOM 1569 N N . PHE A 1 203 ? -2.224 0.967 15.990 1.00 87.31 203 PHE A N 1
ATOM 1570 C CA . PHE A 1 203 ? -2.694 0.291 14.775 1.00 87.31 203 PHE A CA 1
ATOM 1571 C C . PHE A 1 203 ? -2.302 -1.190 14.706 1.00 87.31 203 PHE A C 1
ATOM 1573 O O . PHE A 1 203 ? -2.041 -1.741 13.633 1.00 87.31 203 PHE A O 1
ATOM 1580 N N . THR A 1 204 ? -2.266 -1.846 15.860 1.00 88.44 204 THR A N 1
ATOM 1581 C CA . THR A 1 204 ? -1.908 -3.253 15.972 1.00 88.44 204 THR A CA 1
ATOM 1582 C C . THR A 1 204 ? -2.983 -4.129 15.346 1.00 88.44 204 THR A C 1
ATOM 1584 O O . THR A 1 204 ? -4.181 -3.963 15.601 1.00 88.44 204 THR A O 1
ATOM 1587 N N . CYS A 1 205 ? -2.551 -5.089 14.529 1.00 91.56 205 CYS A N 1
ATOM 1588 C CA . CYS A 1 205 ? -3.429 -6.104 13.970 1.00 91.56 205 CYS A CA 1
ATOM 1589 C C . CYS A 1 205 ? -3.978 -7.002 15.081 1.00 91.56 205 CYS A C 1
ATOM 1591 O O . CYS A 1 205 ? -3.219 -7.612 15.829 1.00 91.56 205 CYS A O 1
ATOM 1593 N N . SER A 1 206 ? -5.297 -7.143 15.157 1.00 93.56 206 SER A N 1
ATOM 1594 C CA . SER A 1 206 ? -5.950 -7.963 16.177 1.00 93.56 206 SER A CA 1
ATOM 1595 C C . SER A 1 206 ? -5.731 -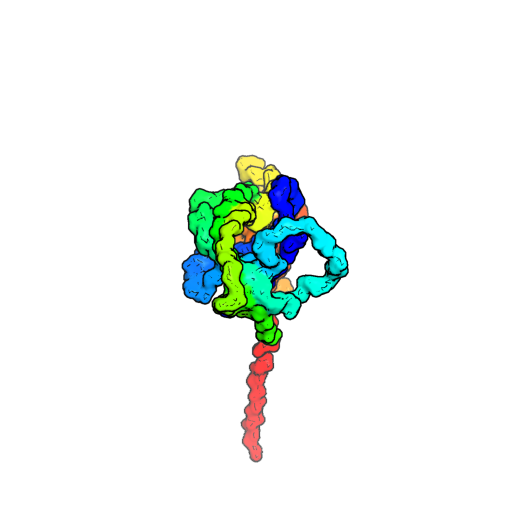9.473 16.020 1.00 93.56 206 SER A C 1
ATOM 1597 O O . SER A 1 206 ? -5.878 -10.222 16.981 1.00 93.56 206 SER A O 1
ATOM 1599 N N . PHE A 1 207 ? -5.362 -9.938 14.823 1.00 91.06 207 PHE A N 1
ATOM 1600 C CA . PHE A 1 207 ? -5.157 -11.364 14.551 1.00 91.06 207 PHE A CA 1
ATOM 1601 C C . PHE A 1 207 ? -3.746 -11.843 14.889 1.00 91.06 207 PHE A C 1
ATOM 1603 O O . PHE A 1 207 ? -3.578 -12.946 15.401 1.00 91.06 207 PHE A O 1
ATOM 1610 N N . CYS A 1 208 ? -2.728 -11.045 14.557 1.00 89.44 208 CYS A N 1
ATOM 1611 C CA . CYS A 1 208 ? -1.323 -11.451 14.654 1.00 89.44 208 CYS A CA 1
ATOM 1612 C C . CYS A 1 208 ? -0.460 -10.518 15.508 1.00 89.44 208 CYS A C 1
ATOM 1614 O O . CYS A 1 208 ? 0.736 -10.761 15.646 1.00 89.44 208 CYS A O 1
ATOM 1616 N N . LEU A 1 209 ? -1.050 -9.461 16.075 1.00 87.75 209 LEU A N 1
ATOM 1617 C CA . LEU A 1 209 ? -0.389 -8.480 16.938 1.00 87.75 209 LEU A CA 1
ATOM 1618 C C . LEU A 1 209 ? 0.768 -7.718 16.274 1.00 87.75 209 LEU A C 1
ATOM 1620 O O . LEU A 1 209 ? 1.542 -7.049 16.952 1.00 87.75 209 LEU A O 1
ATOM 1624 N N . VAL A 1 210 ? 0.880 -7.780 14.944 1.00 82.19 210 VAL A N 1
ATOM 1625 C CA . VAL A 1 210 ? 1.849 -6.977 14.196 1.00 82.19 210 VAL A CA 1
ATOM 1626 C C . VAL A 1 210 ? 1.412 -5.507 14.250 1.00 82.19 210 VAL A C 1
ATOM 1628 O O . VAL A 1 210 ? 0.294 -5.202 13.816 1.00 82.19 210 VAL A O 1
ATOM 1631 N N . PRO A 1 211 ? 2.261 -4.592 14.753 1.00 82.81 211 PRO A N 1
ATOM 1632 C CA . PRO A 1 211 ? 1.975 -3.166 14.714 1.00 82.81 211 PRO A CA 1
ATOM 1633 C C . PRO A 1 211 ? 2.057 -2.659 13.272 1.00 82.81 211 PRO A C 1
ATOM 1635 O O . PRO A 1 211 ? 2.985 -2.997 12.532 1.00 82.81 211 PRO A O 1
ATOM 1638 N N . CYS A 1 212 ? 1.087 -1.839 12.879 1.00 83.12 212 CYS A N 1
ATOM 1639 C CA . CYS A 1 212 ? 1.131 -1.061 11.644 1.00 83.12 212 CYS A CA 1
ATOM 1640 C C . CYS A 1 212 ? 1.379 0.405 12.017 1.00 83.12 212 CYS A C 1
ATOM 1642 O O . CYS A 1 212 ? 0.996 0.847 13.091 1.00 83.12 212 CYS A O 1
ATOM 1644 N N . GLY A 1 213 ? 1.999 1.206 11.162 1.00 77.25 213 GLY A N 1
ATOM 1645 C CA . GLY A 1 213 ? 2.213 2.620 11.482 1.00 77.25 213 GLY A CA 1
ATOM 1646 C C . GLY A 1 213 ? 1.069 3.540 11.074 1.00 77.25 213 GLY A C 1
ATOM 1647 O O . GLY A 1 213 ? 1.128 4.734 11.349 1.00 77.25 213 GLY A O 1
ATOM 1648 N N . SER A 1 214 ? 0.009 3.022 10.446 1.00 82.19 214 SER A N 1
ATOM 1649 C CA . SER A 1 214 ? -1.219 3.782 10.198 1.00 82.19 214 SER A CA 1
ATOM 1650 C C . SER A 1 214 ? -2.439 2.875 10.013 1.00 82.19 214 SER A C 1
ATOM 1652 O O . SER A 1 214 ? -2.311 1.672 9.768 1.00 82.19 214 SER A O 1
ATOM 1654 N N . PHE A 1 215 ? -3.635 3.470 10.025 1.00 86.06 215 PHE A N 1
ATOM 1655 C CA . PHE A 1 215 ? -4.882 2.767 9.712 1.00 86.06 215 PHE A CA 1
ATOM 1656 C C . PHE A 1 215 ? -4.922 2.227 8.281 1.00 86.06 215 PHE A C 1
ATOM 1658 O O . PHE A 1 215 ? -5.395 1.117 8.049 1.00 86.06 215 PHE A O 1
ATOM 1665 N N . LYS A 1 216 ? -4.368 2.971 7.314 1.00 87.12 216 LYS A N 1
ATOM 1666 C CA . LYS A 1 216 ? -4.251 2.487 5.934 1.00 87.12 216 LYS A CA 1
ATOM 1667 C C . LYS A 1 216 ? -3.230 1.356 5.824 1.00 87.12 216 LYS A C 1
ATOM 1669 O O . LYS A 1 216 ? -3.433 0.423 5.051 1.00 87.12 216 LYS A O 1
ATOM 1674 N N . GLY A 1 217 ? -2.151 1.417 6.604 1.00 86.19 217 GLY A N 1
ATOM 1675 C CA . GLY A 1 217 ? -1.187 0.326 6.734 1.00 86.19 217 GLY A CA 1
ATOM 1676 C C . GLY A 1 217 ? -1.848 -0.939 7.272 1.00 86.19 217 GLY A C 1
ATOM 1677 O O . GLY A 1 217 ? -1.679 -2.011 6.693 1.00 86.19 217 GLY A O 1
ATOM 1678 N N . LEU A 1 218 ? -2.690 -0.793 8.296 1.00 88.38 218 LEU A N 1
ATOM 1679 C CA . LEU A 1 218 ? -3.496 -1.876 8.848 1.00 88.38 218 LEU A CA 1
ATOM 1680 C C . LEU A 1 218 ? -4.499 -2.437 7.828 1.00 88.38 218 LEU A C 1
ATOM 1682 O O . LEU A 1 218 ? -4.617 -3.652 7.696 1.00 88.38 218 LEU A O 1
ATOM 1686 N N . GLU A 1 219 ? -5.171 -1.587 7.050 1.00 90.88 219 GLU A N 1
ATOM 1687 C CA . GLU A 1 219 ? -6.033 -2.017 5.939 1.00 90.88 219 GLU A CA 1
ATOM 1688 C C . GLU A 1 219 ? -5.269 -2.871 4.916 1.00 90.88 219 GLU A C 1
ATOM 1690 O O . GLU A 1 219 ? -5.727 -3.955 4.537 1.00 90.88 219 GLU A O 1
ATOM 1695 N N . CYS A 1 220 ? -4.085 -2.417 4.495 1.00 87.44 220 CYS A N 1
ATOM 1696 C CA . CYS A 1 220 ? -3.235 -3.159 3.565 1.00 87.44 220 CYS A CA 1
ATOM 1697 C C . CYS A 1 220 ? -2.799 -4.499 4.168 1.00 87.44 220 CYS A C 1
ATOM 1699 O O . CYS A 1 220 ? -2.907 -5.531 3.512 1.00 87.44 220 CYS A O 1
ATOM 1701 N N . HIS A 1 221 ? -2.372 -4.495 5.433 1.00 87.62 221 HIS A N 1
ATOM 1702 C CA . HIS A 1 221 ? -1.955 -5.693 6.154 1.00 87.62 221 HIS A CA 1
ATOM 1703 C C . HIS A 1 221 ? -3.074 -6.738 6.245 1.00 87.62 221 HIS A C 1
ATOM 1705 O O . HIS A 1 221 ? -2.853 -7.905 5.916 1.00 87.62 221 HIS A O 1
ATOM 1711 N N . LEU A 1 222 ? -4.275 -6.331 6.671 1.00 90.81 222 LEU A N 1
ATOM 1712 C CA . LEU A 1 222 ? -5.425 -7.223 6.824 1.00 90.81 222 LEU A CA 1
ATOM 1713 C C . LEU A 1 222 ? -5.832 -7.842 5.486 1.00 90.81 222 LEU A C 1
ATOM 1715 O O . LEU A 1 222 ? -6.007 -9.054 5.385 1.00 90.81 222 LEU A O 1
ATOM 1719 N N . THR A 1 223 ? -5.927 -7.018 4.443 1.00 87.94 223 THR A N 1
ATOM 1720 C CA . THR A 1 223 ? -6.342 -7.476 3.111 1.00 87.94 223 THR A CA 1
ATOM 1721 C C . THR A 1 223 ? -5.308 -8.367 2.426 1.00 87.94 223 THR A C 1
ATOM 1723 O O . THR A 1 223 ? -5.702 -9.220 1.632 1.00 87.94 223 THR A O 1
ATOM 1726 N N . SER A 1 224 ? -4.013 -8.218 2.733 1.00 81.06 224 SER A N 1
ATOM 1727 C CA . SER A 1 224 ? -2.951 -9.043 2.143 1.00 81.06 224 SER A CA 1
ATOM 1728 C C . SER A 1 224 ? -2.628 -10.315 2.925 1.00 81.06 224 SER A C 1
ATOM 1730 O O . SER A 1 224 ? -2.133 -11.267 2.330 1.00 81.06 224 SER A O 1
ATOM 1732 N N . SER A 1 225 ? -2.842 -10.321 4.244 1.00 83.00 225 SER A N 1
ATOM 1733 C CA . SER A 1 225 ? -2.298 -11.358 5.144 1.00 83.00 225 SER A CA 1
ATOM 1734 C C . SER A 1 225 ? -3.375 -12.230 5.794 1.00 83.00 225 SER A C 1
ATOM 1736 O O . SER A 1 225 ? -3.065 -13.289 6.335 1.00 83.00 225 SER A O 1
ATOM 1738 N N . HIS A 1 226 ? -4.638 -11.801 5.745 1.00 89.00 226 HIS A N 1
ATOM 1739 C CA . HIS A 1 226 ? -5.772 -12.480 6.371 1.00 89.00 226 HIS A CA 1
ATOM 1740 C C . HIS A 1 226 ? -6.944 -12.598 5.380 1.00 89.00 226 HIS A C 1
ATOM 1742 O O . HIS A 1 226 ? -8.042 -12.077 5.573 1.00 89.00 226 HIS A O 1
ATOM 1748 N N . ASP A 1 227 ? -6.704 -13.298 4.275 1.00 83.25 227 ASP A N 1
ATOM 1749 C CA . ASP A 1 227 ? -7.595 -13.369 3.113 1.00 83.25 227 ASP A CA 1
ATOM 1750 C C . ASP A 1 227 ? -8.904 -14.150 3.328 1.00 83.25 227 ASP A C 1
ATOM 1752 O O . ASP A 1 227 ? -9.837 -13.979 2.540 1.00 83.25 227 ASP A O 1
ATOM 1756 N N . LEU A 1 228 ? -9.017 -14.936 4.403 1.00 87.25 228 LEU A N 1
ATOM 1757 C CA . LEU A 1 228 ? -10.227 -15.681 4.787 1.00 87.25 228 LEU A CA 1
ATOM 1758 C C . LEU A 1 228 ? -11.398 -14.785 5.227 1.00 87.25 228 LEU A C 1
ATOM 1760 O O . LEU A 1 228 ? -12.550 -15.226 5.273 1.00 87.25 228 LEU A O 1
ATOM 1764 N N . PHE A 1 229 ? -11.127 -13.523 5.556 1.00 90.75 229 PHE A N 1
ATOM 1765 C CA . PHE A 1 229 ? -12.131 -12.594 6.061 1.00 90.75 229 PHE A CA 1
ATOM 1766 C C . PHE A 1 229 ? -12.436 -11.478 5.059 1.00 90.75 229 PHE A C 1
ATOM 1768 O O . PHE A 1 229 ? -11.639 -11.116 4.191 1.00 90.75 229 PHE A O 1
ATOM 1775 N N . ARG A 1 230 ? -13.640 -10.923 5.182 1.00 91.38 230 ARG A N 1
ATOM 1776 C CA . ARG A 1 230 ? -14.075 -9.687 4.542 1.00 91.38 230 ARG A CA 1
ATOM 1777 C C . ARG A 1 230 ? -14.021 -8.562 5.570 1.00 91.38 230 ARG A C 1
ATOM 1779 O O . ARG A 1 230 ? -14.549 -8.701 6.675 1.00 91.38 230 ARG A O 1
ATOM 1786 N N . TYR A 1 231 ? -13.423 -7.453 5.154 1.00 93.88 231 TYR A N 1
ATOM 1787 C CA . TYR A 1 231 ? -13.193 -6.270 5.971 1.00 93.88 231 TYR A CA 1
ATOM 1788 C C . TYR A 1 231 ? -13.984 -5.082 5.432 1.00 93.88 231 TYR A C 1
ATOM 1790 O O . TYR A 1 231 ? -13.991 -4.837 4.225 1.00 93.88 231 TYR A O 1
ATOM 1798 N N . GLU A 1 232 ? -14.625 -4.333 6.323 1.00 94.19 232 GLU A N 1
ATOM 1799 C CA . GLU A 1 232 ? -15.185 -3.014 6.024 1.00 94.19 232 GLU A CA 1
ATOM 1800 C C . GLU A 1 232 ? -14.526 -1.994 6.954 1.00 94.19 232 GLU A C 1
ATOM 1802 O O . GLU A 1 232 ? -14.555 -2.157 8.175 1.00 94.19 232 GLU A O 1
ATOM 1807 N N . PHE A 1 233 ? -13.923 -0.957 6.375 1.00 92.62 233 PHE A N 1
ATOM 1808 C CA . PHE A 1 233 ? -13.141 0.053 7.087 1.00 92.62 233 PHE A CA 1
ATOM 1809 C C . PHE A 1 233 ? -13.960 1.326 7.267 1.00 92.62 233 PHE A C 1
ATOM 1811 O O . PHE A 1 233 ? -14.539 1.840 6.312 1.00 92.62 233 PHE A O 1
ATOM 1818 N N . TRP A 1 234 ? -14.010 1.825 8.498 1.00 89.75 234 TRP A N 1
ATOM 1819 C CA . TRP A 1 234 ? -14.832 2.961 8.893 1.00 89.75 234 TRP A CA 1
ATOM 1820 C C . TRP A 1 234 ? -13.950 3.998 9.576 1.00 89.75 234 TRP A C 1
ATOM 1822 O O . TRP A 1 234 ? -13.277 3.700 10.562 1.00 89.75 234 TRP A O 1
ATOM 1832 N N . VAL A 1 235 ? -13.978 5.228 9.069 1.00 85.81 235 VAL A N 1
ATOM 1833 C CA . VAL A 1 235 ? -13.289 6.374 9.668 1.00 85.81 235 VAL A CA 1
ATOM 1834 C C . VAL A 1 235 ? -14.326 7.452 9.939 1.00 85.81 235 VAL A C 1
ATOM 1836 O O . VAL A 1 235 ? -15.033 7.884 9.031 1.00 85.81 235 VAL A O 1
ATOM 1839 N N . SER A 1 236 ? -14.430 7.877 11.194 1.00 81.00 236 SER A N 1
ATOM 1840 C CA . SER A 1 236 ? -15.291 8.990 11.602 1.00 81.00 236 SER A CA 1
ATOM 1841 C C . SER A 1 236 ? -14.461 10.100 12.258 1.00 81.00 236 SER A C 1
ATOM 1843 O O . SER A 1 236 ? -13.241 10.125 12.106 1.00 81.00 236 SER A O 1
ATOM 1845 N N . LYS A 1 237 ? -15.102 11.037 12.968 1.00 71.69 237 LYS A N 1
ATOM 1846 C CA . LYS A 1 237 ? -14.407 11.961 13.883 1.00 71.69 237 LYS A CA 1
ATOM 1847 C C . LYS A 1 237 ? -14.169 11.350 15.268 1.00 71.69 237 LYS A C 1
ATOM 1849 O O . LYS A 1 237 ? -13.364 11.877 16.022 1.00 71.69 237 LYS A O 1
ATOM 1854 N N . GLU A 1 238 ? -14.903 10.293 15.613 1.00 70.94 238 GLU A N 1
ATOM 1855 C CA . GLU A 1 238 ? -14.970 9.759 16.977 1.00 70.94 238 GLU A CA 1
ATOM 1856 C C . GLU A 1 238 ? -14.160 8.479 17.171 1.00 70.94 238 GLU A C 1
ATOM 1858 O O . GLU A 1 238 ? -13.732 8.190 18.285 1.00 70.94 238 GLU A O 1
ATOM 1863 N N . TYR A 1 239 ? -13.981 7.700 16.106 1.00 79.00 239 TYR A N 1
ATOM 1864 C CA . TYR A 1 239 ? -13.240 6.445 16.122 1.00 79.00 239 TYR A CA 1
ATOM 1865 C C . TYR A 1 239 ? -12.924 5.952 14.707 1.00 79.00 239 TYR A C 1
ATOM 1867 O O . TYR A 1 239 ? -13.595 6.298 13.721 1.00 79.00 239 TYR A O 1
ATOM 1875 N N . GLN A 1 240 ? -11.939 5.060 14.652 1.00 88.31 240 GLN A N 1
ATOM 1876 C CA . GLN A 1 240 ? -11.620 4.221 13.504 1.00 88.31 240 GLN A CA 1
ATOM 1877 C C . GLN A 1 240 ? -12.045 2.789 13.821 1.00 88.31 240 GLN A C 1
ATOM 1879 O O . GLN A 1 240 ? -11.797 2.300 14.925 1.00 88.31 240 GLN A O 1
ATOM 1884 N N . ALA A 1 241 ? -12.719 2.126 12.885 1.00 91.56 241 ALA A N 1
ATOM 1885 C CA . ALA A 1 241 ? -13.214 0.774 13.094 1.00 91.56 241 ALA A CA 1
ATOM 1886 C C . ALA A 1 241 ? -13.034 -0.129 11.877 1.00 91.56 241 ALA A C 1
ATOM 1888 O O . ALA A 1 241 ? -13.105 0.310 10.728 1.00 91.56 241 ALA A O 1
ATOM 1889 N N . VAL A 1 242 ? -12.860 -1.417 12.155 1.00 94.50 242 VAL A N 1
ATOM 1890 C CA . VAL A 1 242 ? -12.827 -2.490 11.166 1.00 94.50 242 VAL A CA 1
ATOM 1891 C C . VAL A 1 242 ? -13.927 -3.485 11.504 1.00 94.50 242 VAL A C 1
ATOM 1893 O O . VAL A 1 242 ? -13.883 -4.159 12.533 1.00 94.50 242 VAL A O 1
ATOM 1896 N N . ASN A 1 243 ? -14.914 -3.608 10.622 1.00 93.44 243 ASN A N 1
ATOM 1897 C CA . ASN A 1 243 ? -15.899 -4.677 10.717 1.00 93.44 243 ASN A CA 1
ATOM 1898 C C . ASN A 1 243 ? -15.360 -5.907 9.988 1.00 93.44 243 ASN A C 1
ATOM 1900 O O . ASN A 1 243 ? -15.046 -5.854 8.798 1.00 93.44 243 ASN A O 1
ATOM 1904 N N . VAL A 1 244 ? -15.268 -7.017 10.710 1.00 93.81 244 VAL A N 1
ATOM 1905 C CA . VAL A 1 244 ? -14.739 -8.292 10.234 1.00 93.81 244 VAL A CA 1
ATOM 1906 C C . VAL A 1 244 ? -15.889 -9.278 10.068 1.00 93.81 244 VAL A C 1
ATOM 1908 O O . VAL A 1 244 ? -16.701 -9.478 10.973 1.00 93.81 244 VAL A O 1
ATOM 1911 N N . SER A 1 245 ? -15.938 -9.939 8.917 1.00 90.81 245 SER A N 1
ATOM 1912 C CA . SER A 1 245 ? -16.869 -11.035 8.638 1.00 90.81 245 SER A CA 1
ATOM 1913 C C . SER A 1 245 ? -16.167 -12.168 7.893 1.00 90.81 245 SER A C 1
ATOM 1915 O O . SER A 1 245 ? -15.152 -11.944 7.242 1.00 90.81 245 SER A O 1
ATOM 1917 N N . LEU A 1 246 ? -16.676 -13.395 7.989 1.00 87.75 246 LEU A N 1
ATOM 1918 C CA . LEU A 1 246 ? -16.157 -14.522 7.206 1.00 87.75 246 LEU A CA 1
ATOM 1919 C C . LEU A 1 246 ? -16.510 -14.344 5.724 1.00 87.75 246 LEU A C 1
ATOM 1921 O O . LEU A 1 246 ? -17.652 -14.004 5.401 1.00 87.75 246 LEU A O 1
ATOM 1925 N N . LYS A 1 247 ? -15.563 -14.620 4.819 1.00 87.00 247 LYS A N 1
ATOM 1926 C CA . LYS A 1 247 ? -15.913 -14.874 3.418 1.00 87.00 247 LYS A CA 1
ATOM 1927 C C . LYS A 1 247 ? -16.596 -16.238 3.367 1.00 87.00 247 LYS A C 1
ATOM 1929 O O . LYS A 1 247 ? -15.975 -17.257 3.644 1.00 87.00 247 LYS A O 1
ATOM 1934 N N . ILE A 1 248 ? -17.895 -16.258 3.084 1.00 74.06 248 ILE A N 1
ATOM 1935 C CA . ILE A 1 248 ? -18.613 -17.514 2.867 1.00 74.06 248 ILE A CA 1
ATOM 1936 C C . ILE A 1 248 ? -18.236 -17.992 1.467 1.00 74.06 248 ILE A C 1
ATOM 1938 O O . ILE A 1 248 ? -18.648 -17.383 0.479 1.00 74.06 248 ILE A O 1
ATOM 1942 N N . ASP A 1 249 ? -17.443 -19.060 1.385 1.00 57.19 249 ASP A N 1
ATOM 1943 C CA . ASP A 1 249 ? -17.224 -19.760 0.124 1.00 57.19 249 ASP A CA 1
ATOM 1944 C C . ASP A 1 249 ? -18.548 -20.380 -0.324 1.00 57.19 249 ASP A C 1
ATOM 1946 O O . ASP A 1 249 ? -19.093 -21.276 0.319 1.00 57.19 249 ASP A O 1
ATOM 1950 N N . THR A 1 250 ? -19.040 -19.960 -1.484 1.00 47.25 250 THR A N 1
ATOM 1951 C CA . THR A 1 250 ? -20.208 -20.544 -2.167 1.00 47.25 250 THR A CA 1
ATOM 1952 C C . THR A 1 250 ? -19.966 -21.985 -2.649 1.00 47.25 250 THR A C 1
ATOM 1954 O O . THR A 1 250 ? -20.804 -22.554 -3.336 1.00 47.25 250 THR A O 1
ATOM 1957 N N . ARG A 1 251 ? -18.823 -22.599 -2.308 1.00 45.88 251 ARG A N 1
ATOM 1958 C CA . ARG A 1 251 ? -18.389 -23.920 -2.789 1.00 45.88 251 ARG A CA 1
ATOM 1959 C C . ARG A 1 251 ? -18.698 -25.094 -1.861 1.00 45.88 251 ARG A C 1
ATOM 1961 O O . ARG A 1 251 ? -18.309 -26.211 -2.182 1.00 45.88 251 ARG A O 1
ATOM 1968 N N . ARG A 1 252 ? -19.374 -24.883 -0.730 1.00 43.94 252 ARG A N 1
ATOM 1969 C CA . ARG A 1 252 ? -19.709 -25.972 0.200 1.00 43.94 252 ARG A CA 1
ATOM 1970 C C . ARG A 1 252 ? -21.202 -26.003 0.532 1.00 43.94 252 ARG A C 1
ATOM 1972 O O . ARG A 1 252 ? -21.586 -25.898 1.688 1.00 43.94 252 ARG A O 1
ATOM 1979 N N . GLU A 1 253 ? -22.024 -26.190 -0.495 1.00 44.69 253 GLU A N 1
ATOM 1980 C CA . GLU A 1 253 ? -23.337 -26.827 -0.350 1.00 44.69 253 GLU A CA 1
ATOM 1981 C C . GLU A 1 253 ? -23.308 -28.187 -1.055 1.00 44.69 253 GLU A C 1
ATOM 1983 O O . GLU A 1 253 ? -23.862 -28.369 -2.130 1.00 44.69 253 GLU A O 1
ATOM 1988 N N . GLU A 1 254 ? -22.638 -29.163 -0.446 1.00 40.66 254 GLU A N 1
ATOM 1989 C CA . GLU A 1 254 ? -23.026 -30.559 -0.638 1.00 40.66 254 GLU A CA 1
ATOM 1990 C C . GLU A 1 254 ? -23.777 -30.970 0.627 1.00 40.66 254 GLU A C 1
ATOM 1992 O O . GLU A 1 254 ? -23.185 -31.284 1.661 1.00 40.66 254 GLU A O 1
ATOM 1997 N N . LEU A 1 255 ? -25.108 -30.881 0.568 1.00 40.16 255 LEU A N 1
ATOM 1998 C CA . LEU A 1 255 ? -25.966 -31.575 1.521 1.00 40.16 255 LEU A CA 1
ATOM 1999 C C . LEU A 1 255 ? -25.778 -33.088 1.315 1.00 40.16 255 LEU A C 1
ATOM 2001 O O . LEU A 1 255 ? -25.937 -33.554 0.184 1.00 40.16 255 LEU A O 1
ATOM 2005 N N . PRO A 1 256 ? -25.547 -33.887 2.372 1.00 39.69 256 PRO A N 1
ATOM 2006 C CA . PRO A 1 256 ? -25.722 -35.325 2.275 1.00 39.69 256 PRO A CA 1
ATOM 2007 C C . PRO A 1 256 ? -27.209 -35.586 2.040 1.00 39.69 256 PRO A C 1
ATOM 2009 O O . PRO A 1 256 ? -28.044 -35.313 2.906 1.00 39.69 256 PRO A O 1
ATOM 2012 N N . THR A 1 257 ? -27.562 -36.100 0.865 1.00 39.03 257 THR A N 1
ATOM 2013 C CA . THR A 1 257 ? -28.884 -36.681 0.655 1.00 39.03 257 THR A CA 1
ATOM 2014 C C . THR A 1 257 ? -28.961 -37.911 1.555 1.00 39.03 257 THR A C 1
ATOM 2016 O O . THR A 1 257 ? -28.339 -38.936 1.283 1.00 39.03 257 THR A O 1
ATOM 2019 N N . VAL A 1 258 ? -29.683 -37.800 2.670 1.00 47.56 258 VAL A N 1
ATOM 2020 C CA . VAL A 1 258 ? -30.133 -38.962 3.436 1.00 47.56 258 VAL A CA 1
ATOM 2021 C C . VAL A 1 258 ? -31.107 -39.708 2.530 1.00 47.56 258 VAL A C 1
ATOM 2023 O O . VAL A 1 258 ? -32.284 -39.366 2.444 1.00 47.56 258 VAL A O 1
ATOM 2026 N N . ALA A 1 259 ? -30.597 -40.697 1.799 1.00 41.09 259 ALA A N 1
ATOM 2027 C CA . ALA A 1 259 ? -31.428 -41.716 1.188 1.00 41.09 259 ALA A CA 1
ATOM 2028 C C . ALA A 1 259 ? -31.934 -42.616 2.322 1.00 41.09 259 ALA A C 1
ATOM 2030 O O . ALA A 1 259 ? -31.223 -43.492 2.814 1.00 41.09 259 ALA A O 1
ATOM 2031 N N . GLY A 1 260 ? -33.150 -42.331 2.785 1.00 40.84 260 GLY A N 1
ATOM 2032 C CA . GLY A 1 260 ? -33.923 -43.269 3.581 1.00 40.84 260 GLY A CA 1
ATOM 2033 C C . GLY A 1 260 ? -34.285 -44.463 2.706 1.00 40.84 260 GLY A C 1
ATOM 2034 O O . GLY A 1 260 ? -35.141 -44.346 1.835 1.00 40.84 260 GLY A O 1
ATOM 2035 N N . ASN A 1 261 ? -33.624 -45.593 2.936 1.00 41.97 261 ASN A N 1
ATOM 2036 C CA . ASN A 1 261 ? -34.114 -46.884 2.478 1.00 41.97 261 ASN A CA 1
ATOM 2037 C C . ASN A 1 261 ? -34.938 -47.488 3.617 1.00 41.97 261 ASN A C 1
ATOM 2039 O O . ASN A 1 261 ? -34.378 -47.960 4.606 1.00 41.97 261 ASN A O 1
ATOM 2043 N N . ASP A 1 262 ? -36.258 -47.437 3.465 1.00 37.22 262 ASP A N 1
ATOM 2044 C CA . ASP A 1 262 ? -37.217 -48.214 4.252 1.00 37.22 262 ASP A CA 1
ATOM 2045 C C . ASP A 1 262 ? -37.397 -49.588 3.566 1.00 37.22 262 ASP A C 1
ATOM 2047 O O . ASP A 1 262 ? -37.471 -49.623 2.331 1.00 37.22 262 ASP A O 1
ATOM 2051 N N . PRO A 1 263 ? -37.427 -50.725 4.287 1.00 51.75 263 PRO A N 1
ATOM 2052 C CA . PRO A 1 263 ? -37.643 -52.035 3.688 1.00 51.75 263 PRO A CA 1
ATOM 2053 C C . PRO A 1 263 ? -39.145 -52.356 3.637 1.00 51.75 263 PRO A C 1
ATOM 2055 O O . PRO A 1 263 ? -39.823 -52.352 4.664 1.00 51.75 263 PRO A O 1
ATOM 2058 N N . GLY A 1 264 ? -39.648 -52.679 2.444 1.00 36.16 264 GLY A N 1
ATOM 2059 C CA . GLY A 1 264 ? -40.990 -53.214 2.202 1.00 36.16 264 GLY A CA 1
ATOM 2060 C C . GLY A 1 264 ? -40.957 -54.258 1.103 1.00 36.16 264 GLY A C 1
ATOM 2061 O O . GLY A 1 264 ? -40.351 -53.957 0.051 1.00 36.16 264 GLY A O 1
#

InterPro domains:
  IPR056068 EMF2-like, DUF7651 [PF24663] (1-153)
  IPR057540 Polycomb protein SUZ12-like, zinc finger domain [PF23320] (182-248)

Mean predicted aligned error: 15.25 Å

Foldseek 3Di:
DDFDDDDDDQDDDDPPPPPPDRDDDDDDEDLVVQVVPPPDWDKDKDKADDDPDDDPPDDPPDDPPPPPDCQVVWFKIWMWIDTVNVVVVVCVVPDLFQLDKDKDKDKTWTAIWTWDFDDDVPTTDIDTHPDPPDPDGIDIDMDIDIDHAFCSVVLVVQLLPPDDPPDDDPVCVVQNLQSHFQKEWEWEDDDDPDTDIDIDGQVADPPPRDHGNHVRNNVSNCVVPVVQWDWDWDDDSRHTYIYIYGDDPPPPPPDPPPPDDDDD

Nearest PDB structures (foldseek):
  6c24-assembly1_A  TM=7.054E-01  e=9.169E-03  Homo sapiens
  9c8u-assembly1_B  TM=3.535E-01  e=7.357E-05  Homo sapiens
  6nq3-assembly1_B-3  TM=3.973E-01  e=5.011E-04  Homo sapiens
  8fyh-a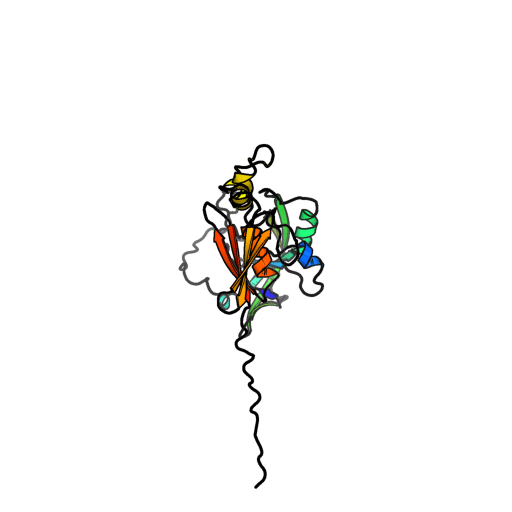ssembly1_H  TM=3.099E-01  e=3.147E-04  Homo sapiens
  6nq3-assembly2_F-2  TM=3.159E-01  e=5.629E-04  Homo sapiens

Organism: Aegilops tauschii subsp. strangulata (NCBI:txid200361)